Protein AF-A0A9D7J6C1-F1 (afdb_monomer_lite)

Radius of gyration: 27.01 Å; chains: 1; bounding box: 87×60×53 Å

Structure (mmCIF, N/CA/C/O backbone):
data_AF-A0A9D7J6C1-F1
#
_entry.id   AF-A0A9D7J6C1-F1
#
loop_
_atom_site.group_PDB
_atom_site.id
_atom_site.type_symbol
_atom_site.label_atom_id
_atom_site.label_alt_id
_atom_site.label_comp_id
_atom_site.label_asym_id
_atom_site.label_entity_id
_atom_site.label_seq_id
_atom_site.pdbx_PDB_ins_code
_atom_site.Cartn_x
_atom_site.Cartn_y
_atom_site.Cartn_z
_atom_site.occupancy
_atom_site.B_iso_or_equiv
_atom_site.auth_seq_id
_atom_site.auth_comp_id
_atom_site.auth_asym_id
_atom_site.auth_atom_id
_atom_site.pdbx_PDB_model_num
ATOM 1 N N . MET A 1 1 ? -24.906 -43.757 -8.547 1.00 43.72 1 MET A N 1
ATOM 2 C CA . MET A 1 1 ? -24.728 -43.558 -10.006 1.00 43.72 1 MET A CA 1
ATOM 3 C C . MET A 1 1 ? -23.697 -42.445 -10.194 1.00 43.72 1 MET A C 1
ATOM 5 O O . MET A 1 1 ? -24.017 -41.301 -9.939 1.00 43.72 1 MET A O 1
ATOM 9 N N . ARG A 1 2 ? -22.397 -42.773 -10.203 1.00 40.66 2 ARG A N 1
ATOM 10 C CA . ARG A 1 2 ? -21.478 -42.699 -11.364 1.00 40.66 2 ARG A CA 1
ATOM 11 C C . ARG A 1 2 ? -21.669 -41.470 -12.266 1.00 40.66 2 ARG A C 1
ATOM 13 O O . ARG A 1 2 ? -22.595 -41.468 -13.068 1.00 40.66 2 ARG A O 1
ATOM 20 N N . ARG A 1 3 ? -20.688 -40.561 -12.234 1.00 51.34 3 ARG A N 1
ATOM 21 C CA . ARG A 1 3 ? -19.881 -40.148 -13.400 1.00 51.34 3 ARG A CA 1
ATOM 22 C C . ARG A 1 3 ? -18.555 -39.556 -12.902 1.00 51.34 3 ARG A C 1
ATOM 24 O O . ARG A 1 3 ? -18.497 -38.429 -12.439 1.00 51.34 3 ARG A O 1
ATOM 31 N N . VAL A 1 4 ? -17.524 -40.397 -12.941 1.00 43.00 4 VAL A N 1
ATOM 32 C CA . VAL A 1 4 ? -16.109 -40.030 -12.835 1.00 43.00 4 VAL A CA 1
ATOM 33 C C . VAL A 1 4 ? -15.644 -39.808 -14.269 1.00 43.00 4 VAL A C 1
ATOM 35 O O . VAL A 1 4 ? -15.783 -40.721 -15.085 1.00 43.00 4 VAL A O 1
ATOM 38 N N . THR A 1 5 ? -15.139 -38.619 -14.582 1.00 58.06 5 THR A N 1
ATOM 39 C CA . THR A 1 5 ? -14.544 -38.315 -15.887 1.00 58.06 5 THR A CA 1
ATOM 40 C C . THR A 1 5 ? -13.045 -38.150 -15.679 1.00 58.06 5 THR A C 1
ATOM 42 O O . THR A 1 5 ? -12.590 -37.132 -15.172 1.00 58.06 5 THR A O 1
ATOM 45 N N . ILE A 1 6 ? -12.295 -39.195 -16.024 1.00 50.81 6 ILE A N 1
ATOM 46 C CA . ILE A 1 6 ? -10.839 -39.173 -16.166 1.00 50.81 6 ILE A CA 1
ATOM 47 C C . ILE A 1 6 ? -10.568 -38.786 -17.619 1.00 50.81 6 ILE A C 1
ATOM 49 O O . ILE A 1 6 ? -11.014 -39.491 -18.524 1.00 50.81 6 ILE A O 1
ATOM 53 N N . LEU A 1 7 ? -9.850 -37.687 -17.844 1.00 53.88 7 LEU A N 1
ATOM 54 C CA . LEU A 1 7 ? -9.223 -37.397 -19.131 1.00 53.88 7 LEU A CA 1
ATOM 55 C C . LEU A 1 7 ? -7.714 -37.417 -18.932 1.00 53.88 7 LEU A C 1
ATOM 57 O O . LEU A 1 7 ? -7.154 -36.657 -18.147 1.00 53.88 7 LEU A O 1
ATOM 61 N N . ALA A 1 8 ? -7.105 -38.372 -19.619 1.00 45.75 8 ALA A N 1
ATOM 62 C CA . ALA A 1 8 ? -5.688 -38.639 -19.655 1.00 45.75 8 ALA A CA 1
ATOM 63 C C . ALA A 1 8 ? -5.052 -37.983 -20.890 1.00 45.75 8 ALA A C 1
ATOM 65 O O . ALA A 1 8 ? -5.680 -37.906 -21.943 1.00 45.75 8 ALA A O 1
ATOM 66 N N . SER A 1 9 ? -3.772 -37.642 -20.730 1.00 42.88 9 SER A N 1
ATOM 67 C CA . SER A 1 9 ? -2.714 -37.696 -21.747 1.00 42.88 9 SER A CA 1
ATOM 68 C C . SER A 1 9 ? -2.742 -36.712 -22.922 1.00 42.88 9 SER A C 1
ATOM 70 O O . SER A 1 9 ? -3.550 -36.830 -23.832 1.00 42.88 9 SER A O 1
ATOM 72 N N . ALA A 1 10 ? -1.681 -35.904 -23.009 1.00 52.50 10 ALA A N 1
ATOM 73 C CA . ALA A 1 10 ? -0.770 -35.927 -24.159 1.00 52.50 10 ALA A CA 1
ATOM 74 C C . ALA A 1 10 ? 0.548 -35.219 -23.803 1.00 52.50 10 ALA A C 1
ATOM 76 O O . ALA A 1 10 ? 0.599 -34.002 -23.658 1.00 52.50 10 ALA A O 1
ATOM 77 N N . ALA A 1 11 ? 1.618 -36.003 -23.673 1.00 49.12 11 ALA A N 1
ATOM 78 C CA . ALA A 1 11 ? 2.985 -35.517 -23.781 1.00 49.12 11 ALA A CA 1
ATOM 79 C C . ALA A 1 11 ? 3.327 -35.381 -25.272 1.00 49.12 11 ALA A C 1
ATOM 81 O O . ALA A 1 11 ? 3.100 -36.322 -26.036 1.00 49.12 11 ALA A O 1
ATOM 82 N N . VAL A 1 12 ? 3.885 -34.239 -25.675 1.00 53.19 12 VAL A N 1
ATOM 83 C CA . VAL A 1 12 ? 4.521 -34.061 -26.985 1.00 53.19 12 VAL A CA 1
ATOM 84 C C . VAL A 1 12 ? 5.969 -33.636 -26.770 1.00 53.19 12 VAL A C 1
ATOM 86 O O . VAL A 1 12 ? 6.286 -32.759 -25.972 1.00 53.19 12 VAL A O 1
ATOM 89 N N . LEU A 1 13 ? 6.818 -34.375 -27.469 1.00 45.12 13 LEU A N 1
ATOM 90 C CA . LEU A 1 13 ? 8.270 -34.370 -27.513 1.00 45.12 13 LEU A CA 1
ATOM 91 C C . LEU A 1 13 ? 8.834 -33.253 -28.408 1.00 45.12 13 LEU A C 1
ATOM 93 O O . LEU A 1 13 ? 8.208 -32.880 -29.392 1.00 45.12 13 LEU A O 1
ATOM 97 N N . LEU A 1 14 ? 10.097 -32.913 -28.118 1.00 47.06 14 LEU A N 1
ATOM 98 C CA . LEU A 1 14 ? 11.170 -32.461 -29.021 1.00 47.06 14 LEU A CA 1
ATOM 99 C C . LEU A 1 14 ? 10.978 -31.166 -29.833 1.00 47.06 14 LEU A C 1
ATOM 101 O O . LEU A 1 14 ? 10.137 -31.078 -30.719 1.00 47.06 14 LEU A O 1
ATOM 105 N N . GLY A 1 15 ? 11.924 -30.230 -29.671 1.00 41.84 15 GLY A N 1
ATOM 106 C CA . GLY A 1 15 ? 12.034 -29.095 -30.588 1.00 41.84 15 GLY A CA 1
ATOM 107 C C . GLY A 1 15 ? 13.228 -28.159 -30.392 1.00 41.84 15 GLY A C 1
ATOM 108 O O . GLY A 1 15 ? 13.040 -27.028 -29.987 1.00 41.84 15 GLY A O 1
ATOM 109 N N . VAL A 1 16 ? 14.416 -28.639 -30.770 1.00 53.41 16 VAL A N 1
ATOM 110 C CA . VAL A 1 16 ? 15.533 -27.906 -31.414 1.00 53.41 16 VAL A CA 1
ATOM 111 C C . VAL A 1 16 ? 16.209 -26.724 -30.687 1.00 53.41 16 VAL A C 1
ATOM 113 O O . VAL A 1 16 ? 15.701 -25.612 -30.590 1.00 53.41 16 VAL A O 1
ATOM 116 N N . ALA A 1 17 ? 17.466 -26.965 -30.306 1.00 49.97 17 ALA A N 1
ATOM 117 C CA . ALA A 1 17 ? 18.463 -25.955 -29.979 1.00 49.97 17 ALA A CA 1
ATOM 118 C C . ALA A 1 17 ? 18.810 -25.088 -31.201 1.00 49.97 17 ALA A C 1
ATOM 120 O O . ALA A 1 17 ? 19.091 -25.623 -32.272 1.00 49.97 17 ALA A O 1
ATOM 121 N N . THR A 1 18 ? 18.889 -23.768 -31.014 1.00 55.75 18 THR A N 1
ATOM 122 C CA . THR A 1 18 ? 19.641 -22.885 -31.917 1.00 55.75 18 THR A CA 1
ATOM 123 C C . THR A 1 18 ? 20.511 -21.960 -31.076 1.00 55.75 18 THR A C 1
ATOM 125 O O . THR A 1 18 ? 20.042 -20.974 -30.517 1.00 55.75 18 THR A O 1
ATOM 128 N N . ALA A 1 19 ? 21.787 -22.322 -30.952 1.00 48.19 19 ALA A N 1
ATOM 129 C CA . ALA A 1 19 ? 22.832 -21.417 -30.505 1.00 48.19 19 ALA A CA 1
ATOM 130 C C . ALA A 1 19 ? 23.208 -20.517 -31.689 1.00 48.19 19 ALA A C 1
ATOM 132 O O . ALA A 1 19 ? 23.740 -21.008 -32.683 1.00 48.19 19 ALA A O 1
ATOM 133 N N . CYS A 1 20 ? 22.945 -19.215 -31.590 1.00 51.72 20 CYS A N 1
ATOM 134 C CA . CYS A 1 20 ? 23.563 -18.221 -32.463 1.00 51.72 20 CYS A CA 1
ATOM 135 C C . CYS A 1 20 ? 24.672 -17.526 -31.676 1.00 51.72 20 CYS A C 1
ATOM 137 O O . CYS A 1 20 ? 24.456 -16.548 -30.969 1.00 51.72 20 CYS A O 1
ATOM 139 N N . THR A 1 21 ? 25.863 -18.109 -31.773 1.00 47.88 21 THR A N 1
ATOM 140 C CA . THR A 1 21 ? 27.138 -17.476 -31.443 1.00 47.88 21 THR A CA 1
ATOM 141 C C . THR A 1 21 ? 27.399 -16.366 -32.458 1.00 47.88 21 THR A C 1
ATOM 143 O O . THR A 1 21 ? 27.609 -16.652 -33.635 1.00 47.88 21 THR A O 1
ATOM 146 N N . GLU A 1 22 ? 27.403 -15.112 -32.012 1.00 59.97 22 GLU A N 1
ATOM 147 C CA . GLU A 1 22 ? 27.878 -13.984 -32.815 1.00 59.97 22 GLU A CA 1
ATOM 148 C C . GLU A 1 22 ? 29.393 -13.792 -32.578 1.00 59.97 22 GLU A C 1
ATOM 150 O O . GLU A 1 22 ? 29.824 -13.713 -31.422 1.00 59.97 22 GLU A O 1
ATOM 155 N N . PRO A 1 23 ? 30.237 -13.796 -33.629 1.00 59.12 23 PRO A N 1
ATOM 156 C CA . PRO A 1 23 ? 31.686 -13.714 -33.486 1.00 59.12 23 PRO A CA 1
ATOM 157 C C . PRO A 1 23 ? 32.166 -12.266 -33.316 1.00 59.12 23 PRO A C 1
ATOM 159 O O . PRO A 1 23 ? 31.980 -11.409 -34.177 1.00 59.12 23 PRO A O 1
ATOM 162 N N . MET A 1 24 ? 32.858 -12.033 -32.204 1.00 66.62 24 MET A N 1
ATOM 163 C CA . MET A 1 24 ? 33.577 -10.803 -31.876 1.00 66.62 24 MET A CA 1
ATOM 164 C C . MET A 1 24 ? 34.807 -10.616 -32.793 1.00 66.62 24 MET A C 1
ATOM 166 O O . MET A 1 24 ? 35.529 -11.588 -33.039 1.00 66.62 24 MET A O 1
ATOM 170 N N . PRO A 1 25 ? 35.100 -9.398 -33.289 1.00 74.75 25 PRO A N 1
ATOM 171 C CA . PRO A 1 25 ? 36.333 -9.133 -34.028 1.00 74.75 25 PRO A CA 1
ATOM 172 C C . PRO A 1 25 ? 37.555 -9.044 -33.085 1.00 74.75 25 PRO A C 1
ATOM 174 O O . PRO A 1 25 ? 37.445 -8.474 -31.997 1.00 74.75 25 PRO A O 1
ATOM 177 N N . PRO A 1 26 ? 38.735 -9.567 -33.480 1.00 64.94 26 PRO A N 1
ATOM 178 C CA . PRO A 1 26 ? 39.957 -9.462 -32.686 1.00 64.94 26 PRO A CA 1
ATOM 179 C C . PRO A 1 26 ? 40.630 -8.089 -32.844 1.00 64.94 26 PRO A C 1
ATOM 181 O O . PRO A 1 26 ? 40.843 -7.618 -33.962 1.00 64.94 26 PRO A O 1
ATOM 184 N N . SER A 1 27 ? 41.046 -7.492 -31.725 1.00 64.19 27 SER A N 1
ATOM 185 C CA . SER A 1 27 ? 41.958 -6.339 -31.702 1.00 64.19 27 SER A CA 1
ATOM 186 C C . SER A 1 27 ? 43.422 -6.792 -31.534 1.00 64.19 27 SER A C 1
ATOM 188 O O . SER A 1 27 ? 43.676 -7.780 -30.841 1.00 64.19 27 SER A O 1
ATOM 190 N N . PRO A 1 28 ? 44.389 -6.103 -32.174 1.00 69.06 28 PRO A N 1
ATOM 191 C CA . PRO A 1 28 ? 45.785 -6.541 -32.301 1.00 69.06 28 PRO A CA 1
ATOM 192 C C . PRO A 1 28 ? 46.622 -6.400 -31.011 1.00 69.06 28 PRO A C 1
ATOM 194 O O . PRO A 1 28 ? 46.279 -5.609 -30.131 1.00 69.06 28 PRO A O 1
ATOM 197 N N . PRO A 1 29 ? 47.757 -7.126 -30.908 1.00 54.00 29 PRO A N 1
ATOM 198 C CA . PRO A 1 29 ? 48.634 -7.088 -29.743 1.00 54.00 29 PRO A CA 1
ATOM 199 C C . PRO A 1 29 ? 49.488 -5.815 -29.724 1.00 54.00 29 PRO A C 1
ATOM 201 O O . PRO A 1 29 ? 50.096 -5.451 -30.730 1.00 54.00 29 PRO A O 1
ATOM 204 N N . SER A 1 30 ? 49.613 -5.191 -28.553 1.00 53.72 30 SER A N 1
ATOM 205 C CA . SER A 1 30 ? 50.649 -4.192 -28.290 1.00 53.72 30 SER A CA 1
ATOM 206 C C . SER A 1 30 ? 51.592 -4.739 -27.223 1.00 53.72 30 SER A C 1
ATOM 208 O O . SER A 1 30 ? 51.192 -4.993 -26.089 1.00 53.72 30 SER A O 1
ATOM 210 N N . SER A 1 31 ? 52.832 -5.004 -27.629 1.00 57.56 31 SER A N 1
ATOM 211 C CA . SER A 1 31 ? 53.927 -5.458 -26.774 1.00 57.56 31 SER A CA 1
ATOM 212 C C . SER A 1 31 ? 54.935 -4.335 -26.561 1.00 57.56 31 SER A C 1
ATOM 214 O O . SER A 1 31 ? 55.404 -3.741 -27.530 1.00 57.56 31 SER A O 1
ATOM 216 N N . GLY A 1 32 ? 55.340 -4.148 -25.303 1.00 46.41 32 GLY A N 1
ATOM 217 C CA . GLY A 1 32 ? 56.612 -3.535 -24.902 1.00 46.41 32 GLY A CA 1
ATOM 218 C C . GLY A 1 32 ? 56.497 -2.594 -23.695 1.00 46.41 32 GLY A C 1
ATOM 219 O O . GLY A 1 32 ? 55.438 -2.012 -23.485 1.00 46.41 32 GLY A O 1
ATOM 220 N N . PRO A 1 33 ? 57.605 -2.303 -22.988 1.00 58.22 33 PRO A N 1
ATOM 221 C CA . PRO A 1 33 ? 58.595 -3.188 -22.351 1.00 58.22 33 PRO A CA 1
ATOM 222 C C . PRO A 1 33 ? 58.608 -3.001 -20.798 1.00 58.22 33 PRO A C 1
ATOM 224 O O . PRO A 1 33 ? 57.872 -2.159 -20.285 1.00 58.22 33 PRO A O 1
ATOM 227 N N . PRO A 1 34 ? 59.412 -3.761 -20.014 1.00 65.25 34 PRO A N 1
ATOM 228 C CA . PRO A 1 34 ? 59.394 -3.711 -18.544 1.00 65.25 34 PRO A CA 1
ATOM 229 C C . PRO A 1 34 ? 60.419 -2.721 -17.949 1.00 65.25 34 PRO A C 1
ATOM 231 O O . PRO A 1 34 ? 61.521 -2.593 -18.480 1.00 65.25 34 PRO A O 1
ATOM 234 N N . ALA A 1 35 ? 60.102 -2.087 -16.807 1.00 47.62 35 ALA A N 1
ATOM 235 C CA . ALA A 1 35 ? 61.079 -1.406 -15.937 1.00 47.62 35 ALA A CA 1
ATOM 236 C C . ALA A 1 35 ? 60.580 -1.212 -14.476 1.00 47.62 35 ALA A C 1
ATOM 238 O O . ALA A 1 35 ? 59.760 -0.353 -14.186 1.00 47.62 35 ALA A O 1
ATOM 239 N N . THR A 1 36 ? 61.073 -2.073 -13.581 1.00 46.97 36 THR A N 1
ATOM 240 C CA . THR A 1 36 ? 61.837 -1.802 -12.337 1.00 46.97 36 THR A CA 1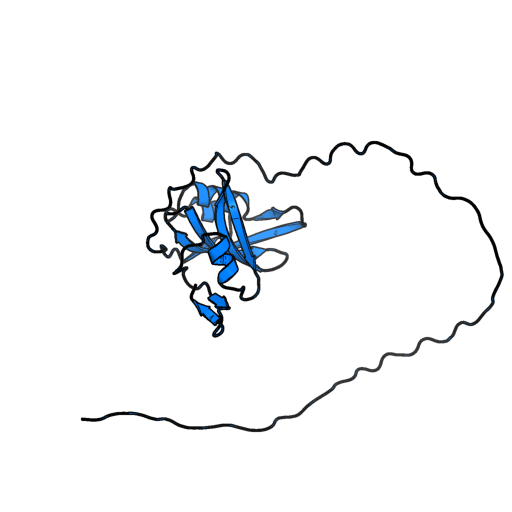
ATOM 241 C C . THR A 1 36 ? 61.484 -0.627 -11.376 1.00 46.97 36 THR A C 1
ATOM 243 O O . THR A 1 36 ? 61.820 0.517 -11.642 1.00 46.97 36 THR A O 1
ATOM 246 N N . LEU A 1 37 ? 61.000 -1.018 -10.177 1.00 45.81 37 LEU A N 1
ATOM 247 C CA . LEU A 1 37 ? 61.290 -0.595 -8.772 1.00 45.81 37 LEU A CA 1
ATOM 248 C C . LEU A 1 37 ? 60.995 0.821 -8.183 1.00 45.81 37 LEU A C 1
ATOM 250 O O . LEU A 1 37 ? 61.678 1.792 -8.483 1.00 45.81 37 LEU A O 1
ATOM 254 N N . SER A 1 38 ? 60.210 0.771 -7.082 1.00 53.12 38 SER A N 1
ATOM 255 C CA . SER A 1 38 ? 60.408 1.387 -5.734 1.00 53.12 38 SER A CA 1
ATOM 256 C C . SER A 1 38 ? 59.937 2.833 -5.399 1.00 53.12 38 SER A C 1
ATOM 258 O O . SER A 1 38 ? 59.761 3.639 -6.303 1.00 53.12 38 SER A O 1
ATOM 260 N N . PRO A 1 39 ? 59.662 3.150 -4.098 1.00 62.28 39 PRO A N 1
ATOM 261 C CA . PRO A 1 39 ? 58.407 3.786 -3.638 1.00 62.28 39 PRO A CA 1
ATOM 262 C C . PRO A 1 39 ? 58.542 5.200 -3.017 1.00 62.28 39 PRO A C 1
ATOM 264 O O . PRO A 1 39 ? 59.649 5.589 -2.655 1.00 62.28 39 PRO A O 1
ATOM 267 N N . ALA A 1 40 ? 57.405 5.907 -2.821 1.00 53.97 40 ALA A N 1
ATOM 268 C CA . ALA A 1 40 ? 57.063 6.875 -1.736 1.00 53.97 40 ALA A CA 1
ATOM 269 C C . ALA A 1 40 ? 55.913 7.836 -2.159 1.00 53.97 40 ALA A C 1
ATOM 271 O O . ALA A 1 40 ? 55.746 8.052 -3.358 1.00 53.97 40 ALA A O 1
ATOM 272 N N . PRO A 1 41 ? 55.243 8.570 -1.244 1.00 49.06 41 PRO A N 1
ATOM 273 C CA . PRO A 1 41 ? 54.680 8.208 0.057 1.00 49.06 41 PRO A CA 1
ATOM 274 C C . PRO A 1 41 ? 53.128 8.276 0.064 1.00 49.06 41 PRO A C 1
ATOM 276 O O . PRO A 1 41 ? 52.497 8.858 -0.816 1.00 49.06 41 PRO A O 1
ATOM 279 N N . GLU A 1 42 ? 52.535 7.680 1.098 1.00 57.53 42 GLU A N 1
ATOM 280 C CA . GLU A 1 42 ? 51.119 7.758 1.492 1.00 57.53 42 GLU A CA 1
ATOM 281 C C . GLU A 1 42 ? 50.587 9.206 1.561 1.00 57.53 42 GLU A C 1
ATOM 283 O O . GLU A 1 42 ? 51.224 10.053 2.196 1.00 57.53 42 GLU A O 1
ATOM 288 N N . PRO A 1 43 ? 49.395 9.511 1.012 1.00 54.47 43 PRO A N 1
ATOM 289 C CA . PRO A 1 43 ? 48.648 10.681 1.447 1.00 54.47 43 PRO A CA 1
ATOM 290 C C . PRO A 1 43 ? 48.060 10.406 2.839 1.00 54.47 43 PRO A C 1
ATOM 292 O O . PRO A 1 43 ? 47.232 9.515 3.015 1.00 54.47 43 PRO A O 1
ATOM 295 N N . SER A 1 44 ? 48.496 11.180 3.833 1.00 52.12 44 SER A N 1
ATOM 296 C CA . SER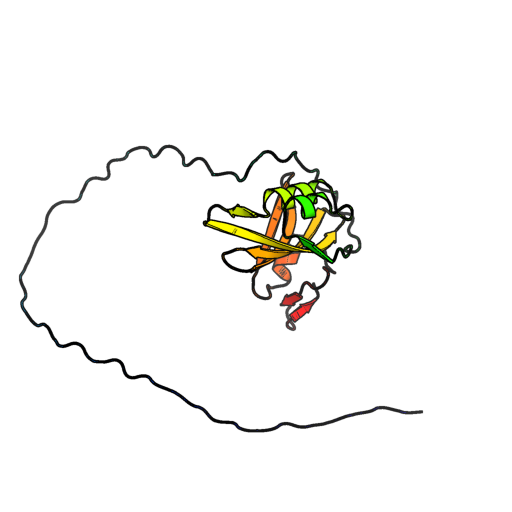 A 1 44 ? 47.924 11.193 5.182 1.00 52.12 44 SER A CA 1
ATOM 297 C C . SER A 1 44 ? 46.393 11.325 5.145 1.00 52.12 44 SER A C 1
ATOM 299 O O . SER A 1 44 ? 45.888 12.194 4.427 1.00 52.12 44 SER A O 1
ATOM 301 N N . PRO A 1 45 ? 45.630 10.567 5.954 1.00 50.78 45 PRO A N 1
ATOM 302 C CA . PRO A 1 45 ? 44.210 10.827 6.115 1.00 50.78 45 PRO A CA 1
ATOM 303 C C . PRO A 1 45 ? 44.030 12.120 6.916 1.00 50.78 45 PRO A C 1
ATOM 305 O O . PRO A 1 45 ? 44.178 12.157 8.141 1.00 50.78 45 PRO A O 1
ATOM 308 N N . THR A 1 46 ? 43.701 13.207 6.220 1.00 53.59 46 THR A N 1
ATOM 309 C CA . THR A 1 46 ? 43.087 14.381 6.838 1.00 53.59 46 THR A CA 1
ATOM 310 C C . THR A 1 46 ? 41.760 13.933 7.446 1.00 53.59 46 THR A C 1
ATOM 312 O O . THR A 1 46 ? 40.762 13.778 6.749 1.00 53.59 46 THR A O 1
ATOM 315 N N . ASN A 1 47 ? 41.758 13.720 8.763 1.00 51.88 47 ASN A N 1
ATOM 316 C CA . ASN A 1 47 ? 40.551 13.672 9.581 1.00 51.88 47 ASN A CA 1
ATOM 317 C C . ASN A 1 47 ? 39.898 15.062 9.537 1.00 51.88 47 ASN A C 1
ATOM 319 O O . ASN A 1 47 ? 40.146 15.902 10.400 1.00 51.88 47 ASN A O 1
ATOM 323 N N . SER A 1 48 ? 39.105 15.327 8.500 1.00 51.19 48 SER A N 1
ATOM 324 C CA . SER A 1 48 ? 38.038 16.318 8.604 1.00 51.19 48 SER A CA 1
ATOM 325 C C . SER A 1 48 ? 36.839 15.615 9.228 1.00 51.19 48 SER A C 1
ATOM 327 O O . SER A 1 48 ? 36.440 14.571 8.711 1.00 51.19 48 SER A O 1
ATOM 329 N N . PRO A 1 49 ? 36.261 16.130 10.324 1.00 54.06 49 PRO A N 1
ATOM 330 C CA . PRO A 1 49 ? 34.962 15.663 10.766 1.00 54.06 49 PRO A CA 1
ATOM 331 C C . PRO A 1 49 ? 33.955 15.998 9.663 1.00 54.06 49 PRO A C 1
ATOM 333 O O . PRO A 1 49 ? 33.619 17.161 9.443 1.00 54.06 49 PRO A O 1
ATOM 336 N N . THR A 1 50 ? 33.522 14.973 8.932 1.00 53.19 50 THR A N 1
ATOM 337 C CA . THR A 1 50 ? 32.327 15.041 8.096 1.00 53.19 50 THR A CA 1
ATOM 338 C C . THR A 1 50 ? 31.184 15.501 9.006 1.00 53.19 50 THR A C 1
ATOM 340 O O . THR A 1 50 ? 30.998 14.891 10.065 1.00 53.19 50 THR A O 1
ATOM 343 N N . PRO A 1 51 ? 30.453 16.585 8.679 1.00 64.25 51 PRO A N 1
ATOM 344 C CA . PRO A 1 51 ? 29.222 16.897 9.398 1.00 64.25 51 PRO A CA 1
ATOM 345 C C . PRO A 1 51 ? 28.314 15.662 9.337 1.00 64.25 51 PRO A C 1
ATOM 347 O O . PRO A 1 51 ? 28.340 14.966 8.319 1.00 64.25 51 PRO A O 1
ATOM 350 N N . PRO A 1 52 ? 27.570 15.331 10.407 1.00 56.12 52 PRO A N 1
ATOM 351 C CA . PRO A 1 52 ? 26.662 14.196 10.365 1.00 56.12 52 PRO A CA 1
ATOM 352 C C . PRO A 1 52 ? 25.770 14.347 9.135 1.00 56.12 52 PRO A C 1
ATOM 354 O O . PRO A 1 52 ? 25.188 15.409 8.913 1.00 56.12 52 PRO A O 1
ATOM 357 N N . LEU A 1 53 ? 25.765 13.301 8.311 1.00 50.28 53 LEU A N 1
ATOM 358 C CA . LEU A 1 53 ? 24.843 13.149 7.202 1.00 50.28 53 LEU A CA 1
ATOM 359 C C . LEU A 1 53 ? 23.453 13.260 7.832 1.00 50.28 53 LEU A C 1
ATOM 361 O O . LEU A 1 53 ? 23.070 12.391 8.615 1.00 50.28 53 LEU A O 1
ATOM 365 N N . GLU A 1 54 ? 22.767 14.379 7.607 1.00 47.25 54 GLU A N 1
ATOM 366 C CA . GLU A 1 54 ? 21.363 14.493 7.969 1.00 47.25 54 GLU A CA 1
ATOM 367 C C . GLU A 1 54 ? 20.644 13.381 7.209 1.00 47.25 54 GLU A C 1
ATOM 369 O O . GLU A 1 54 ? 20.606 13.368 5.978 1.00 47.25 54 GLU A O 1
ATOM 374 N N . GLU A 1 55 ? 20.182 12.396 7.974 1.00 42.69 55 GLU A N 1
ATOM 375 C CA . GLU A 1 55 ? 19.304 11.322 7.545 1.00 42.69 55 GLU A CA 1
ATOM 376 C C . GLU A 1 55 ? 18.143 11.975 6.791 1.00 42.69 55 GLU A C 1
ATOM 378 O O . GLU A 1 55 ? 17.330 12.692 7.382 1.00 42.69 55 GLU A O 1
ATOM 383 N N . SER A 1 56 ? 18.136 11.828 5.464 1.00 45.91 56 SER A N 1
ATOM 384 C CA . SER A 1 56 ? 17.110 12.398 4.595 1.00 45.91 56 SER A CA 1
ATOM 385 C C . SER A 1 56 ? 15.810 11.657 4.864 1.00 45.91 56 SER A C 1
ATOM 387 O O . SER A 1 56 ? 15.445 10.662 4.258 1.00 45.91 56 SER A O 1
ATOM 389 N N . THR A 1 57 ? 15.098 12.134 5.874 1.00 45.22 57 THR A N 1
ATOM 390 C CA . THR A 1 57 ? 13.767 11.645 6.175 1.00 45.22 57 THR A CA 1
ATOM 391 C C . THR A 1 57 ? 12.874 12.109 5.026 1.00 45.22 57 THR A C 1
ATOM 393 O O . THR A 1 57 ? 12.735 13.317 4.804 1.00 45.22 57 THR A O 1
ATOM 396 N N . MET A 1 58 ? 12.246 11.169 4.306 1.00 52.06 58 MET A N 1
ATOM 397 C CA . MET A 1 58 ? 11.027 11.438 3.526 1.00 52.06 58 MET A CA 1
ATOM 398 C C . MET A 1 58 ? 10.133 12.423 4.294 1.00 52.06 58 MET A C 1
ATOM 400 O O . MET A 1 58 ? 10.137 12.357 5.524 1.00 52.06 58 MET A O 1
ATOM 404 N N . PRO A 1 59 ? 9.354 13.306 3.637 1.00 48.31 59 PRO A N 1
ATOM 405 C CA . PRO A 1 59 ? 8.643 14.405 4.290 1.00 48.31 59 PRO A CA 1
ATOM 406 C C . PRO A 1 59 ? 7.949 13.959 5.584 1.00 48.31 59 PRO A C 1
ATOM 408 O O . PRO A 1 59 ? 6.861 13.382 5.583 1.00 48.31 59 PRO A O 1
ATOM 411 N N . SER A 1 60 ? 8.618 14.247 6.703 1.00 54.69 60 SER A N 1
ATOM 412 C CA . SER A 1 60 ? 8.272 13.825 8.062 1.00 54.69 60 SER A CA 1
ATOM 413 C C . SER A 1 60 ? 7.173 14.729 8.623 1.00 54.69 60 SER A C 1
ATOM 415 O O . SER A 1 60 ? 7.296 15.333 9.683 1.00 54.69 60 SER A O 1
ATOM 417 N N . SER A 1 61 ? 6.119 14.937 7.832 1.00 67.69 61 SER A N 1
ATOM 418 C CA . SER A 1 61 ? 5.059 15.904 8.127 1.00 67.69 61 SER A CA 1
ATOM 419 C C . SER A 1 61 ? 3.660 15.293 8.105 1.00 67.69 61 SER A C 1
ATOM 421 O O . SER A 1 61 ? 2.684 16.022 8.302 1.00 67.69 61 SER A O 1
ATOM 423 N N . LEU A 1 62 ? 3.526 13.983 7.873 1.00 80.38 62 LEU A N 1
ATOM 424 C CA . LEU A 1 62 ? 2.243 13.322 8.094 1.00 80.38 62 LEU A CA 1
ATOM 425 C C . LEU A 1 62 ? 1.985 13.211 9.604 1.00 80.38 62 LEU A C 1
ATOM 427 O O . LEU A 1 62 ? 2.914 12.928 10.364 1.00 80.38 62 LEU A O 1
ATOM 431 N N . PRO A 1 63 ? 0.743 13.448 10.060 1.00 83.00 63 PRO A N 1
ATOM 432 C CA . PRO A 1 63 ? 0.406 13.2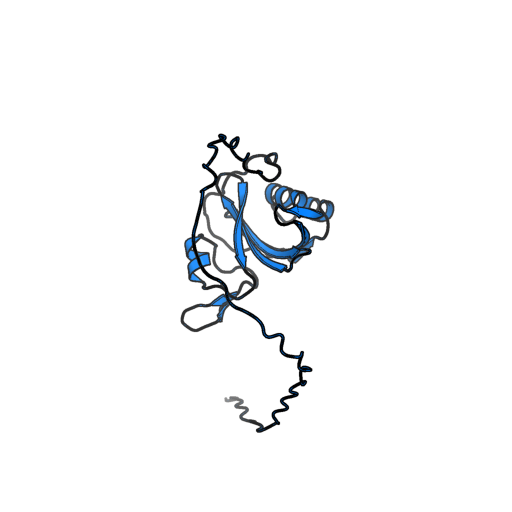91 11.465 1.00 83.00 63 PRO A CA 1
ATOM 433 C C . PRO A 1 63 ? 0.606 11.831 11.902 1.00 83.00 63 PRO A C 1
ATOM 435 O O . PRO A 1 63 ? 0.415 10.920 11.089 1.00 83.00 63 PRO A O 1
ATOM 438 N N . PRO A 1 64 ? 0.943 11.590 13.181 1.00 88.31 64 PRO A N 1
ATOM 439 C CA . PRO A 1 64 ? 1.078 10.236 13.693 1.00 88.31 64 PRO A CA 1
ATOM 440 C C . PRO A 1 64 ? -0.248 9.475 13.577 1.00 88.31 64 PRO A C 1
ATOM 442 O O . PRO A 1 64 ? -1.333 10.023 13.785 1.00 88.31 64 PRO A O 1
ATOM 445 N N . VAL A 1 65 ? -0.144 8.188 13.271 1.00 92.19 65 VAL A N 1
ATOM 446 C CA . VAL A 1 65 ? -1.242 7.243 13.092 1.00 92.19 65 VAL A CA 1
ATOM 447 C C . VAL A 1 65 ? -1.238 6.272 14.264 1.00 92.19 65 VAL A C 1
ATOM 449 O O . VAL A 1 65 ? -0.233 5.627 14.543 1.00 92.19 65 VAL A O 1
ATOM 452 N N . SER A 1 66 ? -2.361 6.138 14.965 1.00 89.31 66 SER A N 1
ATOM 453 C CA . SER A 1 66 ? -2.473 5.133 16.022 1.00 89.31 66 SER A CA 1
ATOM 454 C C . SER A 1 66 ? -2.455 3.728 15.426 1.00 89.31 66 SER A C 1
ATOM 456 O O . SER A 1 66 ? -3.250 3.428 14.536 1.00 89.31 66 SER A O 1
ATOM 458 N N . GLN A 1 67 ? -1.584 2.865 15.946 1.00 88.50 67 GLN A N 1
ATOM 459 C CA . GLN A 1 67 ? -1.599 1.449 15.601 1.00 88.50 67 GLN A CA 1
ATOM 460 C C . GLN A 1 67 ? -2.878 0.806 16.163 1.00 88.50 67 GLN A C 1
ATOM 462 O O . GLN A 1 67 ? -3.136 0.923 17.369 1.00 88.50 67 GLN A O 1
ATOM 467 N N . PRO A 1 68 ? -3.701 0.152 15.325 1.00 88.19 68 PRO A N 1
ATOM 468 C CA . PRO A 1 68 ? -4.848 -0.600 15.807 1.00 88.19 68 PRO A CA 1
ATOM 469 C C . PRO A 1 68 ? -4.397 -1.708 16.759 1.00 88.19 68 PRO A C 1
ATOM 471 O O . PRO A 1 68 ? -3.359 -2.337 16.562 1.00 88.19 68 PRO A O 1
ATOM 474 N N . THR A 1 69 ? -5.176 -1.966 17.808 1.00 88.94 69 THR A N 1
ATOM 475 C CA . THR A 1 69 ? -4.974 -3.183 18.602 1.00 88.94 69 THR A CA 1
ATOM 476 C C . THR A 1 69 ? -5.307 -4.382 17.717 1.00 88.94 69 THR A C 1
ATOM 478 O O . THR A 1 69 ? -6.424 -4.393 17.209 1.00 88.94 69 THR A O 1
ATOM 481 N N . PRO A 1 70 ? -4.422 -5.382 17.552 1.00 88.38 70 PRO A N 1
ATOM 482 C CA . PRO A 1 70 ? -4.714 -6.530 16.702 1.00 88.38 70 PRO A CA 1
ATOM 483 C C . PRO A 1 70 ? -6.001 -7.232 17.145 1.00 88.38 70 PRO A C 1
ATOM 485 O O . PRO A 1 70 ? -6.101 -7.722 18.273 1.00 88.38 70 PRO A O 1
ATOM 488 N N . GLN A 1 71 ? -7.004 -7.238 16.273 1.00 87.81 71 GLN A N 1
ATOM 489 C CA . GLN A 1 71 ? -8.284 -7.918 16.473 1.00 87.81 71 GLN A CA 1
ATOM 490 C C . GLN A 1 71 ? -8.447 -9.093 15.504 1.00 87.81 71 GLN A C 1
ATOM 492 O O . GLN A 1 71 ? -9.319 -9.943 15.714 1.00 87.81 71 GLN A O 1
ATOM 497 N N . GLY A 1 72 ? -7.611 -9.155 14.464 1.00 88.25 72 GLY A N 1
ATOM 498 C CA . GLY A 1 72 ? -7.801 -10.034 13.323 1.00 88.25 72 GLY A CA 1
ATOM 499 C C . GLY A 1 72 ? -8.996 -9.599 12.476 1.00 88.25 72 GLY A C 1
ATOM 500 O O . GLY A 1 72 ? -9.506 -8.483 12.574 1.00 88.25 72 GLY A O 1
ATOM 501 N N . GLY A 1 73 ? -9.474 -10.518 11.643 1.00 90.56 73 GLY A N 1
ATOM 502 C CA . GLY A 1 73 ? -10.625 -10.294 10.776 1.00 90.56 73 GLY A CA 1
ATOM 503 C C . GLY A 1 73 ? -10.309 -10.583 9.313 1.00 90.56 73 GLY A C 1
ATOM 504 O O . GLY A 1 73 ? -9.218 -11.044 8.986 1.00 90.56 73 GLY A O 1
ATOM 505 N N . PRO A 1 74 ? -11.292 -10.402 8.421 1.00 95.94 74 PRO A N 1
ATOM 506 C CA . PRO A 1 74 ? -11.061 -10.569 7.001 1.00 95.94 74 PRO A CA 1
ATOM 507 C C . PRO A 1 74 ? -10.378 -9.332 6.419 1.00 95.94 74 PRO A C 1
ATOM 509 O O . PRO A 1 74 ? -10.682 -8.195 6.785 1.00 95.94 74 PRO A O 1
ATOM 512 N N . TRP A 1 75 ? -9.535 -9.561 5.420 1.00 97.75 75 TRP A N 1
ATOM 513 C CA . TRP A 1 75 ? -9.123 -8.508 4.506 1.00 97.75 75 TRP A CA 1
ATOM 514 C C . TRP A 1 75 ? -10.329 -7.959 3.744 1.00 97.75 75 TRP A C 1
ATOM 516 O O . TRP A 1 75 ? -11.149 -8.708 3.205 1.00 97.75 75 TRP A O 1
ATOM 526 N N . GLN A 1 76 ? -10.416 -6.636 3.657 1.00 97.38 76 GLN A N 1
ATOM 527 C CA . GLN A 1 76 ? -11.347 -5.963 2.769 1.00 97.38 76 GLN A CA 1
ATOM 528 C C . GLN A 1 76 ? -10.682 -5.777 1.407 1.00 97.38 76 GLN A C 1
ATOM 530 O O . GLN A 1 76 ? -9.626 -5.154 1.297 1.00 97.38 76 GLN A O 1
ATOM 535 N N . LYS A 1 77 ? -11.327 -6.292 0.359 1.00 97.00 77 LYS A N 1
ATOM 536 C CA . LYS A 1 77 ? -10.905 -6.066 -1.024 1.00 97.00 77 LYS A CA 1
ATOM 537 C C . LYS A 1 77 ? -11.203 -4.623 -1.435 1.00 97.00 77 LYS A C 1
ATOM 539 O O . LYS A 1 77 ? -12.292 -4.123 -1.150 1.00 97.00 77 LYS A O 1
ATOM 544 N N . VAL A 1 78 ? -10.246 -3.979 -2.095 1.00 96.44 78 VAL A N 1
ATOM 545 C CA . VAL A 1 78 ? -10.357 -2.588 -2.561 1.00 96.44 78 VAL A CA 1
ATOM 546 C C . VAL A 1 78 ? -10.316 -2.516 -4.087 1.00 96.44 78 VAL A C 1
ATOM 548 O O . VAL A 1 78 ? -11.213 -1.911 -4.662 1.00 96.44 78 VAL A O 1
ATOM 551 N N . ASP A 1 79 ? -9.339 -3.174 -4.722 1.00 95.56 79 ASP A N 1
ATOM 552 C CA . ASP A 1 79 ? -9.099 -3.166 -6.177 1.00 95.56 79 ASP A CA 1
ATOM 553 C C . ASP A 1 79 ? -9.131 -1.755 -6.800 1.00 95.56 79 ASP A C 1
ATOM 555 O O . ASP A 1 79 ? -9.962 -1.458 -7.662 1.00 95.56 79 ASP A O 1
ATOM 559 N N . ALA A 1 80 ? -8.237 -0.872 -6.352 1.00 98.00 80 ALA A N 1
ATOM 560 C CA . ALA A 1 80 ? -8.111 0.485 -6.882 1.00 98.00 80 ALA A CA 1
ATOM 561 C C . ALA A 1 80 ? -6.730 0.716 -7.502 1.00 98.00 80 ALA A C 1
ATOM 563 O O . ALA A 1 80 ? -5.726 0.469 -6.843 1.00 98.00 80 ALA A O 1
ATOM 564 N N . THR A 1 81 ? -6.697 1.256 -8.719 1.00 98.50 81 THR A N 1
ATOM 565 C CA . THR A 1 81 ? -5.478 1.742 -9.381 1.00 98.50 81 THR A CA 1
ATOM 566 C C . THR A 1 81 ? -5.364 3.247 -9.166 1.00 98.50 81 THR A C 1
ATOM 568 O O . THR A 1 81 ? -6.320 3.984 -9.419 1.00 98.50 81 THR A O 1
ATOM 571 N N . LEU A 1 82 ? -4.219 3.700 -8.661 1.00 98.56 82 LEU A N 1
ATOM 572 C CA . LEU A 1 82 ? -3.948 5.085 -8.284 1.00 98.56 82 LEU A CA 1
ATOM 573 C C . LEU A 1 82 ? -2.717 5.576 -9.048 1.00 98.56 82 LEU A C 1
ATOM 575 O O . LEU A 1 82 ? -1.610 5.108 -8.807 1.00 98.56 82 LEU A O 1
ATOM 579 N N . THR A 1 83 ? -2.902 6.551 -9.928 1.00 98.44 83 THR A N 1
ATOM 580 C CA . THR A 1 83 ? -1.848 7.143 -10.775 1.00 98.44 83 THR A CA 1
ATOM 581 C C . THR A 1 83 ? -1.533 8.591 -10.399 1.00 98.44 83 THR A C 1
ATOM 583 O O . THR A 1 83 ? -0.620 9.212 -10.941 1.00 98.44 83 THR A O 1
ATOM 586 N N . SER A 1 84 ? -2.283 9.158 -9.449 1.00 98.25 84 SER A N 1
ATOM 587 C CA . SER A 1 84 ? -2.057 10.512 -8.948 1.00 98.25 84 SER A CA 1
ATOM 588 C C . SER A 1 84 ? -2.335 10.655 -7.444 1.00 98.25 84 SER A C 1
ATOM 590 O O . SER A 1 84 ? -3.134 9.903 -6.872 1.00 98.25 84 SER A O 1
ATOM 592 N N . PRO A 1 85 ? -1.748 11.675 -6.787 1.00 98.06 85 PRO A N 1
ATOM 593 C CA . PRO A 1 85 ? -2.072 12.016 -5.403 1.00 98.06 85 PRO A CA 1
ATOM 594 C C . PRO A 1 85 ? -3.561 12.274 -5.152 1.00 98.06 85 PRO A C 1
ATOM 596 O O . PRO A 1 85 ? -4.076 11.949 -4.082 1.00 98.06 85 PRO A O 1
ATOM 599 N N . ASP A 1 86 ? -4.263 12.868 -6.119 1.00 98.25 86 ASP A N 1
ATOM 600 C CA . ASP A 1 86 ? -5.676 13.216 -5.964 1.00 98.25 86 ASP A CA 1
ATOM 601 C C . ASP A 1 86 ? -6.582 11.980 -6.015 1.00 98.25 86 ASP A C 1
ATOM 603 O O . ASP A 1 86 ? -7.533 11.896 -5.235 1.00 98.25 86 ASP A O 1
ATOM 607 N N . GLU A 1 87 ? -6.245 10.976 -6.830 1.00 98.38 87 GLU A N 1
ATOM 608 C CA . GLU A 1 87 ? -6.926 9.674 -6.817 1.00 98.38 87 GLU A CA 1
ATOM 609 C C . GLU A 1 87 ? -6.750 8.967 -5.470 1.00 98.38 87 GLU A C 1
ATOM 611 O O . GLU A 1 87 ? -7.729 8.493 -4.888 1.00 98.38 87 GLU A O 1
ATOM 616 N N . ALA A 1 88 ? -5.534 8.975 -4.912 1.00 97.81 88 ALA A N 1
ATOM 617 C CA . ALA A 1 88 ? -5.286 8.416 -3.584 1.00 97.81 88 ALA A CA 1
ATOM 618 C C . ALA A 1 88 ? -6.110 9.130 -2.499 1.00 97.81 88 ALA A C 1
ATOM 620 O O . ALA A 1 88 ? -6.739 8.481 -1.659 1.00 97.81 88 ALA A O 1
ATOM 621 N N . ARG A 1 89 ? -6.187 10.467 -2.531 1.00 97.88 89 ARG A N 1
ATOM 622 C CA . ARG A 1 89 ? -7.010 11.251 -1.586 1.00 97.88 89 ARG A CA 1
ATOM 623 C C . ARG A 1 89 ? -8.507 10.976 -1.737 1.00 97.88 89 ARG A C 1
ATOM 625 O O . ARG A 1 89 ? -9.230 11.011 -0.737 1.00 97.88 89 ARG A O 1
ATOM 632 N N . ALA A 1 90 ? -8.975 10.688 -2.949 1.00 97.50 90 ALA A N 1
ATOM 633 C CA . ALA A 1 90 ? -10.380 10.421 -3.242 1.00 97.50 90 ALA A CA 1
ATOM 634 C C . ALA A 1 90 ? -10.857 9.019 -2.808 1.00 97.50 90 ALA A C 1
ATOM 636 O O . ALA A 1 90 ? -12.064 8.772 -2.787 1.00 97.50 90 ALA A O 1
ATOM 637 N N . LEU A 1 91 ? -9.954 8.107 -2.424 1.00 96.56 91 LEU A N 1
ATOM 638 C CA . LEU A 1 91 ? -10.284 6.710 -2.123 1.00 96.56 91 LEU A CA 1
ATOM 639 C C . LEU A 1 91 ? -11.003 6.514 -0.769 1.00 96.56 91 LEU A C 1
ATOM 641 O O . LEU A 1 91 ? -10.415 6.119 0.235 1.00 96.56 91 LEU A O 1
ATOM 645 N N . THR A 1 92 ? -12.312 6.748 -0.716 1.00 94.56 92 THR A N 1
ATOM 646 C CA . THR A 1 92 ? -13.087 6.708 0.543 1.00 94.56 92 THR A CA 1
ATOM 647 C C . THR A 1 92 ? -13.232 5.321 1.176 1.00 94.56 92 THR A C 1
ATOM 649 O O . THR A 1 92 ? -13.697 5.220 2.308 1.00 94.56 92 THR A O 1
ATOM 652 N N . ALA A 1 93 ? -12.877 4.252 0.459 1.00 93.31 93 ALA A N 1
ATOM 653 C CA . ALA A 1 93 ? -12.986 2.875 0.941 1.00 93.31 93 ALA A CA 1
ATOM 654 C C . ALA A 1 93 ? -11.880 2.476 1.938 1.00 93.31 93 ALA A C 1
ATOM 656 O O . ALA A 1 93 ? -11.943 1.377 2.486 1.00 93.31 93 ALA A O 1
ATOM 657 N N . VAL A 1 94 ? -10.882 3.340 2.167 1.00 96.38 94 VAL A N 1
ATOM 658 C CA . VAL A 1 94 ? -9.722 3.055 3.023 1.00 96.38 94 VAL A CA 1
ATOM 659 C C . VAL A 1 94 ? -9.478 4.170 4.052 1.00 96.38 94 VAL A C 1
ATOM 661 O O . VAL A 1 94 ? -9.968 5.293 3.877 1.00 96.38 94 VAL A O 1
ATOM 664 N N . PRO A 1 95 ? -8.719 3.900 5.135 1.00 96.12 95 PRO A N 1
ATOM 665 C CA . PRO A 1 95 ? -8.423 4.902 6.154 1.00 96.12 95 PRO A CA 1
ATOM 666 C C . PRO A 1 95 ? -7.781 6.168 5.577 1.00 96.12 95 PRO A C 1
ATOM 668 O O . PRO A 1 95 ? -6.942 6.112 4.679 1.00 96.12 95 PRO A O 1
ATOM 671 N N . GLU A 1 96 ? -8.137 7.328 6.132 1.00 96.75 96 GLU A N 1
ATOM 672 C CA . GLU A 1 96 ? -7.576 8.622 5.720 1.00 96.75 96 GLU A CA 1
ATOM 673 C C . GLU A 1 96 ? -6.050 8.670 5.825 1.00 96.75 96 GLU A C 1
ATOM 675 O O . GLU A 1 96 ? -5.390 9.202 4.936 1.00 96.75 96 GLU A O 1
ATOM 680 N N . SER A 1 97 ? -5.485 8.052 6.863 1.00 96.88 97 SER A N 1
ATOM 681 C CA . SER A 1 97 ? -4.036 7.983 7.048 1.00 96.88 97 SER A CA 1
ATOM 682 C C . SER A 1 97 ? -3.331 7.219 5.925 1.00 96.88 97 SER A C 1
ATOM 684 O O . SER A 1 97 ? -2.259 7.640 5.498 1.00 96.88 97 SER A O 1
ATOM 686 N N . LEU A 1 98 ? -3.939 6.144 5.406 1.00 97.94 98 LEU A N 1
ATOM 687 C CA . LEU A 1 98 ? -3.386 5.390 4.278 1.00 97.94 98 LEU A CA 1
ATOM 688 C C . LEU A 1 98 ? -3.465 6.210 2.988 1.00 97.94 98 LEU A C 1
ATOM 690 O O . LEU A 1 98 ? -2.490 6.293 2.247 1.00 97.94 98 LEU A O 1
ATOM 694 N N . ARG A 1 99 ? -4.601 6.878 2.745 1.00 98.00 99 ARG A N 1
ATOM 695 C CA . ARG A 1 99 ? -4.743 7.791 1.600 1.00 98.00 99 ARG A CA 1
ATOM 696 C C . ARG A 1 99 ? -3.678 8.880 1.607 1.00 98.00 99 ARG A C 1
ATOM 698 O O . ARG A 1 99 ? -3.070 9.146 0.577 1.00 98.00 99 ARG A O 1
ATOM 705 N N . ALA A 1 100 ? -3.453 9.503 2.763 1.00 97.25 100 ALA A N 1
ATOM 706 C CA . ALA A 1 100 ? -2.446 10.544 2.924 1.00 97.25 100 ALA A CA 1
ATOM 707 C C . ALA A 1 100 ? -1.026 10.002 2.697 1.00 97.25 100 ALA A C 1
ATOM 709 O O . ALA A 1 100 ? -0.230 10.650 2.021 1.00 97.25 100 ALA A O 1
ATOM 710 N N . PHE A 1 101 ? -0.733 8.800 3.204 1.00 97.38 101 PHE A N 1
ATOM 711 C CA . PHE A 1 101 ? 0.539 8.107 2.990 1.00 97.38 101 PHE A CA 1
ATOM 712 C C . PHE A 1 101 ? 0.826 7.843 1.504 1.00 97.38 101 PHE A C 1
ATOM 714 O O . PHE A 1 101 ? 1.923 8.163 1.039 1.00 97.38 101 PHE A O 1
ATOM 721 N N . LEU A 1 102 ? -0.151 7.314 0.756 1.00 97.75 102 LEU A N 1
ATOM 722 C CA . LEU A 1 102 ? -0.007 7.029 -0.677 1.00 97.75 102 LEU A CA 1
ATOM 723 C C . LEU A 1 102 ? 0.062 8.319 -1.503 1.00 97.75 102 LEU A C 1
ATOM 725 O O . LEU A 1 102 ? 0.928 8.468 -2.363 1.00 97.75 102 LEU A O 1
ATOM 729 N N . ALA A 1 103 ? -0.797 9.296 -1.201 1.00 97.75 103 ALA A N 1
ATOM 730 C CA . ALA A 1 103 ? -0.820 10.577 -1.905 1.00 97.75 103 ALA A CA 1
ATOM 731 C C . ALA A 1 103 ? 0.479 11.379 -1.747 1.00 97.75 103 ALA A C 1
ATOM 733 O O . ALA A 1 103 ? 0.801 12.185 -2.612 1.00 97.75 103 ALA A O 1
ATOM 734 N N . ALA A 1 104 ? 1.213 11.182 -0.650 1.00 96.38 104 ALA A N 1
ATOM 735 C CA . ALA A 1 104 ? 2.512 11.815 -0.433 1.00 96.38 104 ALA A CA 1
ATOM 736 C C . ALA A 1 104 ? 3.651 11.181 -1.254 1.00 96.38 104 ALA A C 1
ATOM 738 O O . ALA A 1 104 ? 4.745 11.734 -1.277 1.00 96.38 104 ALA A O 1
ATOM 739 N N . ARG A 1 105 ? 3.417 10.026 -1.894 1.00 95.44 105 ARG A N 1
ATOM 740 C CA . ARG A 1 105 ? 4.440 9.264 -2.629 1.00 95.44 105 ARG A CA 1
ATOM 741 C C . ARG A 1 105 ? 4.189 9.204 -4.129 1.00 95.44 105 ARG A C 1
ATOM 743 O O . ARG A 1 105 ? 5.145 9.244 -4.892 1.00 95.44 105 ARG A O 1
ATOM 750 N N . ILE A 1 106 ? 2.930 9.123 -4.569 1.00 97.56 106 ILE A N 1
ATOM 751 C CA . ILE A 1 106 ? 2.630 9.024 -6.006 1.00 97.56 106 ILE A CA 1
ATOM 752 C C . ILE A 1 106 ? 3.118 10.295 -6.710 1.00 97.56 106 ILE A C 1
ATOM 754 O O . ILE A 1 106 ? 2.777 11.406 -6.309 1.00 97.56 106 ILE A O 1
ATOM 758 N N . GLY A 1 107 ? 3.911 10.128 -7.764 1.00 96.75 107 GLY A N 1
ATOM 759 C CA . GLY A 1 107 ? 4.519 11.210 -8.532 1.00 96.75 107 GLY A CA 1
ATOM 760 C C . GLY A 1 107 ? 5.731 11.865 -7.865 1.00 96.75 107 GLY A C 1
ATOM 761 O O . GLY A 1 107 ? 6.236 12.852 -8.398 1.00 96.75 107 GLY A O 1
ATOM 762 N N . HIS A 1 108 ? 6.201 11.343 -6.729 1.00 94.88 108 HIS A N 1
ATOM 763 C CA . HIS A 1 108 ? 7.400 11.822 -6.051 1.00 94.88 108 HIS A CA 1
ATOM 764 C C . HIS A 1 108 ? 8.582 10.881 -6.285 1.00 94.88 108 HIS A C 1
ATOM 766 O O . HIS A 1 108 ? 8.429 9.659 -6.288 1.00 94.88 108 HIS A O 1
ATOM 772 N N . GLU A 1 109 ? 9.750 11.485 -6.490 1.00 95.56 109 GLU A N 1
ATOM 773 C CA . GLU A 1 109 ? 11.033 10.798 -6.598 1.00 95.56 109 GLU A CA 1
ATOM 774 C C . GLU A 1 109 ? 11.550 10.438 -5.197 1.00 95.56 109 GLU A C 1
ATOM 776 O O . GLU A 1 109 ? 11.508 11.270 -4.286 1.00 95.56 109 GLU A O 1
ATOM 781 N N . ASP A 1 110 ? 11.999 9.197 -5.022 1.00 91.69 110 ASP A N 1
ATOM 782 C CA . ASP A 1 110 ? 12.669 8.733 -3.811 1.00 91.69 110 ASP A CA 1
ATOM 783 C C . ASP A 1 110 ? 14.174 9.062 -3.815 1.00 91.69 110 ASP A C 1
ATOM 785 O O . ASP A 1 110 ? 14.716 9.664 -4.742 1.00 91.69 110 ASP A O 1
ATOM 789 N N . GLU A 1 111 ? 14.883 8.658 -2.761 1.00 91.50 111 GLU A N 1
ATOM 790 C CA . GLU A 1 111 ? 16.323 8.912 -2.626 1.00 91.50 111 GLU A CA 1
ATOM 791 C C . GLU A 1 111 ? 17.178 8.207 -3.692 1.00 91.50 111 GLU A C 1
ATOM 793 O O . GLU A 1 111 ? 18.322 8.600 -3.930 1.00 91.50 111 GLU A O 1
ATOM 798 N N . ALA A 1 112 ? 16.640 7.167 -4.333 1.00 92.75 112 ALA A N 1
ATOM 799 C CA . ALA A 1 112 ? 17.298 6.429 -5.403 1.00 92.75 112 ALA A CA 1
ATOM 800 C C . ALA A 1 112 ? 17.041 7.042 -6.792 1.00 92.75 112 ALA A C 1
ATOM 802 O O . ALA A 1 112 ? 17.576 6.541 -7.785 1.00 92.75 112 ALA A O 1
ATOM 803 N N . GLY A 1 113 ? 16.263 8.126 -6.882 1.00 95.69 113 GLY A N 1
ATOM 804 C CA . GLY A 1 113 ? 15.884 8.735 -8.155 1.00 95.69 113 GLY A CA 1
ATOM 805 C C . GLY A 1 113 ? 14.701 8.035 -8.831 1.00 95.69 113 GLY A C 1
ATOM 806 O O . GLY A 1 113 ? 14.471 8.222 -10.028 1.00 95.69 113 GLY A O 1
ATOM 807 N N . CYS A 1 114 ? 13.966 7.192 -8.104 1.00 96.31 114 CYS A N 1
ATOM 808 C CA . CYS A 1 114 ? 12.834 6.441 -8.628 1.00 96.31 114 CYS A CA 1
ATOM 809 C C . CYS A 1 114 ? 11.531 7.169 -8.305 1.00 96.31 114 CYS A C 1
ATOM 811 O O . CYS A 1 114 ? 11.229 7.468 -7.155 1.00 96.31 114 CYS A O 1
ATOM 813 N N . THR A 1 115 ? 10.733 7.461 -9.328 1.00 97.69 115 THR A N 1
ATOM 814 C CA . THR A 1 115 ? 9.418 8.085 -9.151 1.00 97.69 115 THR A CA 1
ATOM 815 C C . THR A 1 115 ? 8.347 7.013 -9.064 1.00 97.69 115 THR A C 1
ATOM 817 O O . THR A 1 115 ? 8.239 6.204 -9.984 1.00 97.69 115 THR A O 1
ATOM 820 N N . MET A 1 116 ? 7.520 7.027 -8.015 1.00 97.50 116 MET A N 1
ATOM 821 C CA . MET A 1 116 ? 6.358 6.136 -7.927 1.00 97.50 116 MET A CA 1
ATOM 822 C C . MET A 1 116 ? 5.270 6.595 -8.900 1.00 97.50 116 MET A C 1
ATOM 824 O O . MET A 1 116 ? 4.714 7.679 -8.747 1.00 97.50 116 MET A O 1
ATOM 828 N N . THR A 1 117 ? 4.973 5.796 -9.920 1.00 98.25 117 THR A N 1
ATOM 829 C CA . THR A 1 117 ? 4.060 6.165 -11.012 1.00 98.25 117 THR A CA 1
ATOM 830 C C . THR A 1 117 ? 2.651 5.622 -10.826 1.00 98.25 117 THR A C 1
ATOM 832 O O . THR A 1 117 ? 1.701 6.265 -11.267 1.00 98.25 117 THR A O 1
ATOM 835 N N . GLU A 1 118 ? 2.502 4.467 -10.179 1.00 98.44 118 GLU A N 1
ATOM 836 C CA . GLU A 1 118 ? 1.204 3.818 -9.992 1.00 98.44 118 GLU A CA 1
ATOM 837 C C . GLU A 1 118 ? 1.186 2.966 -8.718 1.00 98.44 118 GLU A C 1
ATOM 839 O O . GLU A 1 118 ? 2.212 2.427 -8.297 1.00 98.44 118 GLU A O 1
ATOM 844 N N . VAL A 1 119 ? 0.010 2.859 -8.099 1.00 98.62 119 VAL A N 1
ATOM 845 C CA . VAL A 1 119 ? -0.278 1.915 -7.016 1.00 98.62 119 VAL A CA 1
ATOM 846 C C . VAL A 1 119 ? -1.571 1.176 -7.321 1.00 98.62 119 VAL A C 1
ATOM 848 O O . VAL A 1 119 ? -2.636 1.791 -7.364 1.00 98.62 119 VAL A O 1
ATOM 851 N N . ASP A 1 120 ? -1.501 -0.146 -7.424 1.00 98.38 120 ASP A N 1
ATOM 852 C CA . ASP A 1 120 ? -2.676 -1.015 -7.411 1.00 98.38 120 ASP A CA 1
ATOM 853 C C . ASP A 1 120 ? -2.938 -1.497 -5.984 1.00 98.38 120 ASP A C 1
ATOM 855 O O . ASP A 1 120 ? -2.362 -2.483 -5.510 1.00 98.38 120 ASP A O 1
ATOM 859 N N . LEU A 1 121 ? -3.841 -0.819 -5.279 1.00 98.44 121 LEU A N 1
ATOM 860 C CA . LEU A 1 121 ? -4.250 -1.192 -3.932 1.00 98.44 121 LEU A CA 1
ATOM 861 C C . LEU A 1 121 ? -5.287 -2.320 -3.979 1.00 98.44 121 LEU A C 1
ATOM 863 O O . LEU A 1 121 ? -6.452 -2.119 -4.332 1.00 98.44 121 LEU A O 1
ATOM 867 N N . ARG A 1 122 ? -4.877 -3.523 -3.572 1.00 98.12 122 ARG A N 1
ATOM 868 C CA . ARG A 1 122 ? -5.699 -4.741 -3.654 1.00 98.12 122 ARG A CA 1
ATOM 869 C C . ARG A 1 122 ? -6.556 -4.955 -2.416 1.00 98.12 122 ARG A C 1
ATOM 871 O O . ARG A 1 122 ? -7.717 -5.351 -2.532 1.00 98.12 122 ARG A O 1
ATOM 878 N N . GLY A 1 123 ? -6.023 -4.673 -1.231 1.00 97.88 123 GLY A N 1
ATOM 879 C CA . GLY A 1 123 ? -6.774 -4.857 0.005 1.00 97.88 123 GLY A CA 1
ATOM 880 C C . GLY A 1 123 ? -6.225 -4.104 1.206 1.00 97.88 123 GLY A C 1
ATOM 881 O O . GLY A 1 123 ? -5.069 -3.685 1.228 1.00 97.88 123 GLY A O 1
ATOM 882 N N . VAL A 1 124 ? -7.081 -3.962 2.216 1.00 98.12 124 VAL A N 1
ATOM 883 C CA . VAL A 1 124 ? -6.755 -3.385 3.525 1.00 98.12 124 VAL A CA 1
ATOM 884 C C . VAL A 1 124 ? -7.255 -4.293 4.643 1.00 98.12 124 VAL A C 1
ATOM 886 O O . VAL A 1 124 ? -8.272 -4.973 4.497 1.00 98.12 124 VAL A O 1
ATOM 889 N N . HIS A 1 125 ? -6.546 -4.296 5.764 1.00 98.06 125 HIS A N 1
ATOM 890 C CA . HIS A 1 125 ? -6.878 -5.072 6.951 1.00 98.06 125 HIS A CA 1
ATOM 891 C C . HIS A 1 125 ? -7.162 -4.139 8.141 1.00 98.06 125 HIS A C 1
ATOM 893 O O . HIS A 1 125 ? -6.434 -3.155 8.316 1.00 98.06 125 HIS A O 1
ATOM 899 N N . PRO A 1 126 ? -8.174 -4.428 8.986 1.00 95.38 126 PRO A N 1
ATOM 900 C CA . PRO A 1 126 ? -8.513 -3.600 10.152 1.00 95.38 126 PRO A CA 1
ATOM 901 C C . PRO A 1 126 ? -7.361 -3.430 11.153 1.00 95.38 126 PRO A C 1
ATOM 903 O O . PRO A 1 126 ? -7.253 -2.373 11.768 1.00 95.38 126 PRO A O 1
ATOM 906 N N . ASP A 1 127 ? -6.458 -4.410 11.245 1.00 96.06 127 ASP A N 1
ATOM 907 C CA . ASP A 1 127 ? -5.258 -4.336 12.100 1.00 96.06 127 ASP A CA 1
ATOM 908 C C . ASP A 1 127 ? -4.188 -3.347 11.593 1.00 96.06 127 ASP A C 1
ATOM 910 O O . ASP A 1 127 ? -3.109 -3.255 12.169 1.00 96.06 127 ASP A O 1
ATOM 914 N N . GLY A 1 128 ? -4.469 -2.580 10.535 1.00 96.69 128 GLY A N 1
ATOM 915 C CA . GLY A 1 128 ? -3.564 -1.540 10.052 1.00 96.69 128 GLY A CA 1
ATOM 916 C C . GLY A 1 128 ? -2.546 -2.042 9.038 1.00 96.69 128 GLY A C 1
ATOM 917 O O . GLY A 1 128 ? -1.408 -1.586 9.055 1.00 96.69 128 GLY A O 1
ATOM 918 N N . PHE A 1 129 ? -2.965 -2.951 8.153 1.00 98.25 129 PHE A N 1
ATOM 919 C CA . PHE A 1 129 ? -2.174 -3.403 7.008 1.00 98.25 129 PHE A CA 1
ATOM 920 C C . PHE A 1 129 ? -2.866 -3.070 5.687 1.00 98.25 129 PHE A C 1
ATOM 922 O O . PHE A 1 129 ? -4.091 -2.953 5.613 1.00 98.25 129 PHE A O 1
ATOM 929 N N . ALA A 1 130 ? -2.074 -2.951 4.632 1.00 98.44 130 ALA A N 1
ATOM 930 C CA . ALA A 1 130 ? -2.526 -2.795 3.261 1.00 98.44 130 ALA A CA 1
ATOM 931 C C . ALA A 1 130 ? -1.643 -3.634 2.333 1.00 98.44 130 ALA A C 1
ATOM 933 O O . ALA A 1 130 ? -0.470 -3.857 2.624 1.00 98.44 130 ALA A O 1
ATOM 934 N N . PHE A 1 131 ? -2.201 -4.095 1.218 1.00 98.50 131 PHE A N 1
ATOM 935 C CA . PHE A 1 131 ? -1.472 -4.878 0.224 1.00 98.50 131 PHE A CA 1
ATOM 936 C C . PHE A 1 131 ? -1.805 -4.430 -1.193 1.00 98.50 131 PHE A C 1
ATOM 938 O O . PHE A 1 131 ? -2.967 -4.153 -1.514 1.00 98.50 131 PHE A O 1
ATOM 945 N N . GLY A 1 132 ? -0.786 -4.404 -2.045 1.00 98.12 132 GLY A N 1
ATOM 946 C CA . GLY A 1 132 ? -0.906 -3.986 -3.429 1.00 98.12 132 GLY A CA 1
ATOM 947 C C . GLY A 1 132 ? 0.357 -4.227 -4.241 1.00 98.12 132 GLY A C 1
ATOM 948 O O . GLY A 1 132 ? 1.255 -4.967 -3.830 1.00 98.12 132 GLY A O 1
ATOM 949 N N . THR A 1 133 ? 0.400 -3.601 -5.409 1.00 98.06 133 THR A N 1
ATOM 950 C CA . THR A 1 133 ? 1.621 -3.429 -6.198 1.00 98.06 133 THR A CA 1
ATOM 951 C C . THR A 1 133 ? 1.919 -1.948 -6.363 1.00 98.06 133 THR A C 1
ATOM 953 O O . THR A 1 133 ? 1.003 -1.128 -6.397 1.00 98.06 133 THR A O 1
ATOM 956 N N . GLU A 1 134 ? 3.200 -1.616 -6.427 1.00 97.44 134 GLU A N 1
ATOM 957 C CA . GLU A 1 134 ? 3.693 -0.291 -6.787 1.00 97.44 134 GLU A CA 1
ATOM 958 C C . GLU A 1 134 ? 4.486 -0.423 -8.074 1.00 97.44 134 GLU A C 1
ATOM 960 O O . GLU A 1 134 ? 5.328 -1.316 -8.184 1.00 97.44 134 GLU A O 1
ATOM 965 N N . ASP A 1 135 ? 4.262 0.495 -9.001 1.00 98.06 135 ASP A N 1
ATOM 966 C CA . ASP A 1 135 ? 5.108 0.674 -10.168 1.00 98.06 135 ASP A CA 1
ATOM 967 C C . ASP A 1 135 ? 5.841 2.001 -10.048 1.00 98.06 135 ASP A C 1
ATOM 969 O O . ASP A 1 135 ? 5.268 3.039 -9.698 1.00 98.06 135 ASP A O 1
ATOM 973 N N . THR A 1 136 ? 7.134 1.960 -10.341 1.00 97.56 136 THR A N 1
ATOM 974 C CA . THR A 1 136 ? 8.017 3.120 -10.335 1.00 97.56 136 THR A CA 1
ATOM 975 C C . THR A 1 136 ? 8.741 3.242 -11.670 1.00 97.56 136 THR A C 1
ATOM 977 O O . THR A 1 136 ? 8.822 2.290 -12.450 1.00 97.56 136 THR A O 1
ATOM 980 N N . SER A 1 137 ? 9.384 4.386 -11.905 1.00 97.88 137 SER A N 1
ATOM 981 C CA . SER A 1 137 ? 10.290 4.570 -13.046 1.00 97.88 137 SER A CA 1
ATOM 982 C C . SER A 1 137 ? 11.483 3.599 -13.065 1.00 97.88 137 SER A C 1
ATOM 984 O O . SER A 1 137 ? 12.164 3.501 -14.084 1.00 97.88 137 SER A O 1
ATOM 986 N N . CYS A 1 138 ? 11.737 2.882 -11.967 1.00 96.25 138 CYS A N 1
ATOM 987 C CA . CYS A 1 138 ? 12.818 1.907 -11.818 1.00 96.25 138 CYS A CA 1
ATOM 988 C C . CYS A 1 138 ? 12.343 0.444 -11.840 1.00 96.25 138 CYS A C 1
ATOM 990 O O . CYS A 1 138 ? 13.170 -0.466 -11.791 1.00 96.25 138 CYS A O 1
ATOM 992 N N . GLY A 1 139 ? 11.033 0.205 -11.927 1.00 95.94 139 GLY A N 1
ATOM 993 C CA . GLY A 1 139 ? 10.426 -1.124 -11.874 1.00 95.94 139 GLY A CA 1
ATOM 994 C C . GLY A 1 139 ? 9.282 -1.202 -10.869 1.00 95.94 139 GLY A C 1
ATOM 995 O O . GLY A 1 139 ? 9.015 -0.245 -10.140 1.00 95.94 139 GLY A O 1
ATOM 996 N N . GLY A 1 140 ? 8.608 -2.349 -10.849 1.00 95.62 140 GLY A N 1
ATOM 997 C CA . GLY A 1 140 ? 7.483 -2.607 -9.957 1.00 95.62 140 GLY A CA 1
ATOM 998 C C . GLY A 1 140 ? 7.787 -3.658 -8.897 1.00 95.62 140 GLY A C 1
ATOM 999 O O . GLY A 1 140 ? 8.741 -4.434 -9.025 1.00 95.62 140 GLY A O 1
ATOM 1000 N N . ALA A 1 141 ? 6.971 -3.680 -7.848 1.00 96.25 141 ALA A N 1
ATOM 1001 C CA . ALA A 1 141 ? 7.031 -4.671 -6.783 1.00 96.25 141 ALA A CA 1
ATOM 1002 C C . ALA A 1 141 ? 5.653 -4.909 -6.155 1.00 96.25 141 ALA A C 1
ATOM 1004 O O . ALA A 1 141 ? 4.768 -4.055 -6.179 1.00 96.25 141 ALA A O 1
ATOM 1005 N N . HIS A 1 142 ? 5.484 -6.082 -5.553 1.00 97.56 142 HIS A N 1
ATOM 1006 C CA . HIS A 1 142 ? 4.449 -6.314 -4.559 1.00 97.56 142 HIS A CA 1
ATOM 1007 C C . HIS A 1 142 ? 4.862 -5.683 -3.238 1.00 97.56 142 HIS A C 1
ATOM 1009 O O . HIS A 1 142 ? 6.005 -5.845 -2.807 1.00 97.56 142 HIS A O 1
ATOM 1015 N N . THR A 1 143 ? 3.907 -5.043 -2.570 1.00 97.88 143 THR A N 1
ATOM 1016 C CA . THR A 1 143 ? 4.180 -4.312 -1.337 1.00 97.88 143 THR A CA 1
ATOM 1017 C C . THR A 1 143 ? 3.112 -4.594 -0.292 1.00 97.88 143 THR A C 1
ATOM 1019 O O . THR A 1 143 ? 1.909 -4.524 -0.559 1.00 97.88 143 THR A O 1
ATOM 1022 N N . VAL A 1 144 ? 3.567 -4.909 0.920 1.00 98.19 144 VAL A N 1
ATOM 1023 C CA . VAL A 1 144 ? 2.758 -4.877 2.138 1.00 98.19 144 VAL A CA 1
ATOM 1024 C C . VAL A 1 144 ? 3.144 -3.628 2.915 1.00 98.19 144 VAL A C 1
ATOM 1026 O O . VAL A 1 144 ? 4.297 -3.478 3.329 1.00 98.19 144 VAL A O 1
ATOM 1029 N N . TRP A 1 145 ? 2.167 -2.759 3.148 1.00 98.44 145 TRP A N 1
ATOM 1030 C CA . TRP A 1 145 ? 2.309 -1.623 4.051 1.00 98.44 145 TRP A CA 1
ATOM 1031 C C . TRP A 1 145 ? 1.642 -1.926 5.387 1.00 98.44 145 TRP A C 1
ATOM 1033 O O . TRP A 1 145 ? 0.651 -2.659 5.449 1.00 98.44 145 TRP A O 1
ATOM 1043 N N . GLY A 1 146 ? 2.149 -1.326 6.454 1.00 97.81 146 GLY A N 1
ATOM 1044 C CA . GLY A 1 146 ? 1.630 -1.519 7.802 1.00 97.81 146 GLY A CA 1
ATOM 1045 C C . GLY A 1 146 ? 1.936 -0.336 8.702 1.00 97.81 146 GLY A C 1
ATOM 1046 O O . GLY A 1 146 ? 2.828 0.459 8.411 1.00 97.81 146 GLY A O 1
ATOM 1047 N N . ILE A 1 147 ? 1.180 -0.198 9.787 1.00 96.75 147 ILE A N 1
ATOM 1048 C CA . ILE A 1 147 ? 1.423 0.851 10.777 1.00 96.75 147 ILE A CA 1
ATOM 1049 C C . ILE A 1 147 ? 2.465 0.360 11.786 1.00 96.75 147 ILE A C 1
ATOM 1051 O O . ILE A 1 147 ? 2.181 -0.524 12.592 1.00 96.75 147 ILE A O 1
ATOM 1055 N N . THR A 1 148 ? 3.642 0.978 11.780 1.00 92.06 148 THR A N 1
ATOM 1056 C CA . THR A 1 148 ? 4.713 0.763 12.761 1.00 92.06 148 THR A CA 1
ATOM 1057 C C . THR A 1 148 ? 5.234 2.108 13.250 1.00 92.06 148 THR A C 1
ATOM 1059 O O . THR A 1 148 ? 5.204 3.098 12.522 1.00 92.06 148 THR A O 1
ATOM 1062 N N . GLU A 1 149 ? 5.636 2.180 14.518 1.00 90.06 149 GLU A N 1
ATOM 1063 C CA . GLU A 1 149 ? 6.165 3.410 15.133 1.00 90.06 149 GLU A CA 1
ATOM 1064 C C . GLU A 1 149 ? 5.266 4.647 14.931 1.00 90.06 149 GLU A C 1
ATOM 1066 O O . GLU A 1 149 ? 5.720 5.786 14.839 1.00 90.06 149 GLU A O 1
ATOM 1071 N N . GLY A 1 150 ? 3.952 4.423 14.862 1.00 92.38 150 GLY A N 1
ATOM 1072 C CA . GLY A 1 150 ? 2.970 5.485 14.683 1.00 92.38 150 GLY A CA 1
ATOM 1073 C C . GLY A 1 150 ? 2.884 6.057 13.264 1.00 92.38 150 GLY A C 1
ATOM 1074 O O . GLY A 1 150 ? 2.404 7.176 13.098 1.00 92.38 150 GLY A O 1
ATOM 1075 N N . ARG A 1 151 ? 3.341 5.338 12.236 1.00 95.06 151 ARG A N 1
ATOM 1076 C CA . ARG A 1 151 ? 3.276 5.756 10.825 1.00 95.06 151 ARG A CA 1
ATOM 1077 C C . ARG A 1 151 ? 3.088 4.554 9.906 1.00 95.06 151 ARG A C 1
ATOM 1079 O O . ARG A 1 151 ? 3.401 3.428 10.268 1.00 95.06 151 ARG A O 1
ATOM 1086 N N . TRP A 1 152 ? 2.520 4.795 8.729 1.00 97.06 152 TRP A N 1
ATOM 1087 C CA . TRP A 1 152 ? 2.482 3.792 7.667 1.00 97.06 152 TRP A CA 1
ATOM 1088 C C . TRP A 1 152 ? 3.881 3.619 7.092 1.00 97.06 152 TRP A C 1
ATOM 1090 O O . TRP A 1 152 ? 4.466 4.610 6.670 1.00 97.06 152 TRP A O 1
ATOM 1100 N N . GLU A 1 153 ? 4.362 2.384 7.035 1.00 95.94 153 GLU A N 1
ATOM 1101 C CA . GLU A 1 153 ? 5.666 2.004 6.501 1.00 95.94 153 GLU A CA 1
ATOM 1102 C C . GLU A 1 153 ? 5.567 0.832 5.536 1.00 95.94 153 GLU A C 1
ATOM 1104 O O . GLU A 1 153 ? 4.582 0.090 5.506 1.00 95.94 153 GLU A O 1
ATOM 1109 N N . TYR A 1 154 ? 6.649 0.650 4.787 1.00 95.56 154 TYR A N 1
ATOM 1110 C CA . TYR A 1 154 ? 6.942 -0.569 4.054 1.00 95.56 154 TYR A CA 1
ATOM 1111 C C . TYR A 1 154 ? 7.293 -1.679 5.041 1.00 95.56 154 TYR A C 1
ATOM 1113 O O . TYR A 1 154 ? 8.303 -1.599 5.734 1.00 95.56 154 TYR A O 1
ATOM 1121 N N . ILE A 1 155 ? 6.460 -2.715 5.100 1.00 96.62 155 ILE A N 1
ATOM 1122 C CA . ILE A 1 155 ? 6.729 -3.898 5.924 1.00 96.62 155 ILE A CA 1
ATOM 1123 C C . ILE A 1 155 ? 7.541 -4.897 5.111 1.00 96.62 155 ILE A C 1
ATOM 1125 O O . ILE A 1 155 ? 8.583 -5.372 5.554 1.00 96.62 155 ILE A O 1
ATOM 1129 N N . VAL A 1 156 ? 7.085 -5.178 3.887 1.00 95.81 156 VAL A N 1
ATOM 1130 C CA . VAL A 1 156 ? 7.830 -5.981 2.916 1.00 95.81 156 VAL A CA 1
ATOM 1131 C C . VAL A 1 156 ? 7.560 -5.472 1.504 1.00 95.81 156 VAL A C 1
ATOM 1133 O O . VAL A 1 156 ? 6.416 -5.172 1.165 1.00 95.81 156 VAL A O 1
ATOM 1136 N N . GLN A 1 157 ? 8.602 -5.441 0.674 1.00 95.06 157 GLN A N 1
ATOM 1137 C CA . GLN A 1 157 ? 8.521 -5.202 -0.764 1.00 95.06 157 GLN A CA 1
ATOM 1138 C C . GLN A 1 157 ? 9.306 -6.293 -1.508 1.00 95.06 157 GLN A C 1
ATOM 1140 O O . GLN A 1 157 ? 10.411 -6.651 -1.095 1.00 95.06 157 GLN A O 1
ATOM 1145 N N . PHE A 1 158 ? 8.733 -6.866 -2.567 1.00 95.25 158 PHE A N 1
ATOM 1146 C CA . PHE A 1 158 ? 9.339 -7.983 -3.296 1.00 95.25 158 PHE A C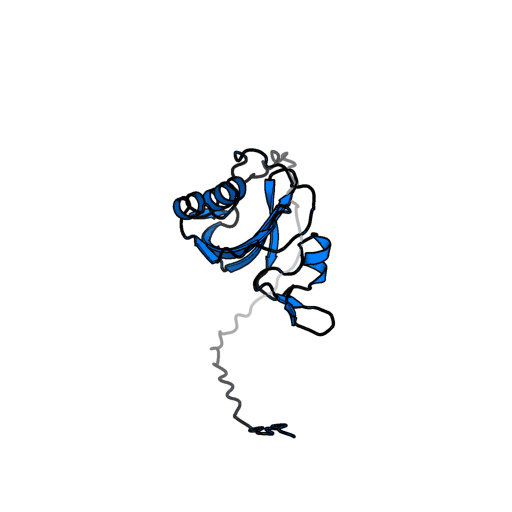A 1
ATOM 1147 C C . PHE A 1 158 ? 8.855 -8.065 -4.747 1.00 95.25 158 PHE A C 1
ATOM 1149 O O . PHE A 1 158 ? 7.714 -7.739 -5.062 1.00 95.25 158 PHE A O 1
ATOM 1156 N N . GLN A 1 159 ? 9.729 -8.534 -5.636 1.00 94.25 159 GLN A N 1
ATOM 1157 C CA . GLN A 1 159 ? 9.408 -8.747 -7.054 1.00 94.25 159 GLN A CA 1
ATOM 1158 C C . GLN A 1 159 ? 9.028 -10.203 -7.340 1.00 94.25 159 GLN A C 1
ATOM 1160 O O . GLN A 1 159 ? 8.092 -10.469 -8.088 1.00 94.25 159 GLN A O 1
ATOM 1165 N N . ASP A 1 160 ? 9.717 -11.137 -6.685 1.00 91.50 160 ASP A N 1
ATOM 1166 C CA . ASP A 1 160 ? 9.489 -12.574 -6.801 1.00 91.50 160 ASP A CA 1
ATOM 1167 C C . ASP A 1 160 ? 8.816 -13.141 -5.552 1.00 91.50 160 ASP A C 1
ATOM 1169 O O . ASP A 1 160 ? 8.922 -12.585 -4.458 1.00 91.50 160 ASP A O 1
ATOM 1173 N N . ALA A 1 161 ? 8.157 -14.292 -5.705 1.00 89.56 161 ALA A N 1
ATOM 1174 C CA . ALA A 1 161 ? 7.490 -14.970 -4.600 1.00 89.56 161 ALA A CA 1
ATOM 1175 C C . ALA A 1 161 ? 8.452 -15.195 -3.420 1.00 89.56 161 ALA A C 1
ATOM 1177 O O . ALA A 1 161 ? 9.459 -15.897 -3.527 1.00 89.56 161 ALA A O 1
ATOM 1178 N N . MET A 1 162 ? 8.106 -14.609 -2.278 1.00 95.38 162 MET A N 1
ATOM 1179 C CA . MET A 1 162 ? 8.883 -14.685 -1.045 1.00 95.38 162 MET A CA 1
ATOM 1180 C C . MET A 1 162 ? 8.425 -15.852 -0.157 1.00 95.38 162 MET A C 1
ATOM 1182 O O . MET A 1 162 ? 7.273 -16.282 -0.271 1.00 95.38 162 MET A O 1
ATOM 1186 N N . PRO A 1 163 ? 9.259 -16.362 0.766 1.00 97.00 163 PRO A N 1
ATOM 1187 C CA . PRO A 1 163 ? 8.811 -17.373 1.714 1.00 97.00 163 PRO A CA 1
ATOM 1188 C C . PRO A 1 163 ? 7.699 -16.849 2.628 1.00 97.00 163 PRO A C 1
ATOM 1190 O O . PRO A 1 163 ? 7.809 -15.750 3.175 1.00 97.00 163 PRO A O 1
ATOM 1193 N N . CYS A 1 164 ? 6.657 -17.654 2.850 1.00 97.12 164 CYS A N 1
ATOM 1194 C CA . CYS A 1 164 ? 5.511 -17.269 3.688 1.00 97.12 164 CYS A CA 1
ATOM 1195 C C . CYS A 1 164 ? 5.919 -16.917 5.127 1.00 97.12 164 CYS A C 1
ATOM 1197 O O . CYS A 1 164 ? 5.255 -16.134 5.801 1.00 97.12 164 CYS A O 1
ATOM 1199 N N . GLU A 1 165 ? 7.033 -17.480 5.595 1.00 96.44 165 GLU A N 1
ATOM 1200 C CA . GLU A 1 165 ? 7.572 -17.229 6.926 1.00 96.44 165 GLU A CA 1
ATOM 1201 C C . GLU A 1 165 ? 7.914 -15.756 7.176 1.00 96.44 165 GLU A C 1
ATOM 1203 O O . GLU A 1 165 ? 7.641 -15.246 8.257 1.00 96.44 165 GLU A O 1
ATOM 1208 N N . TYR A 1 166 ? 8.434 -15.039 6.181 1.00 95.62 166 TYR A N 1
ATOM 1209 C CA . TYR A 1 166 ? 8.767 -13.620 6.340 1.00 95.62 166 TYR A CA 1
ATOM 1210 C C . TYR A 1 166 ? 7.525 -12.756 6.572 1.00 95.62 166 TYR A C 1
ATOM 1212 O O . TYR A 1 166 ? 7.569 -11.816 7.359 1.00 95.62 166 TYR A O 1
ATOM 1220 N N . LEU A 1 167 ? 6.405 -13.083 5.925 1.00 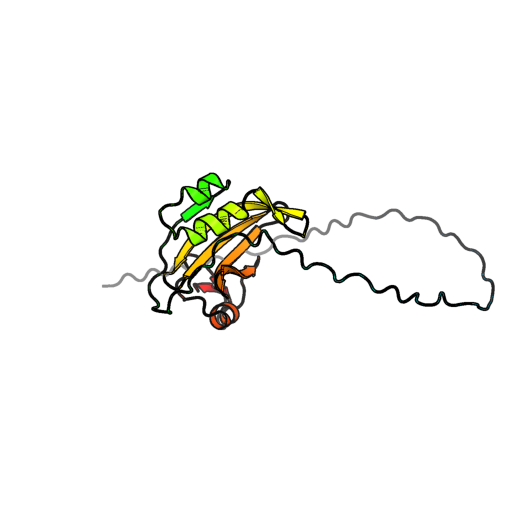96.94 167 LEU A N 1
ATOM 1221 C CA . LEU A 1 167 ? 5.142 -1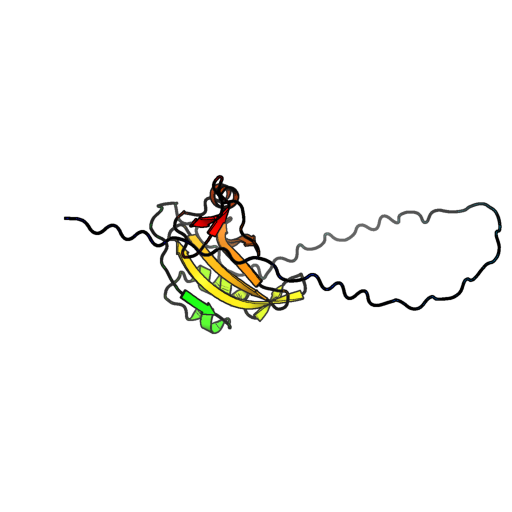2.384 6.154 1.00 96.94 167 LEU A CA 1
ATOM 1222 C C . LEU A 1 167 ? 4.616 -12.664 7.572 1.00 96.94 167 LEU A C 1
ATOM 1224 O O . LEU A 1 167 ? 4.147 -11.744 8.238 1.00 96.94 167 LEU A O 1
ATOM 1228 N N . ARG A 1 168 ? 4.773 -13.900 8.075 1.00 96.12 168 ARG A N 1
ATOM 1229 C CA . ARG A 1 168 ? 4.399 -14.253 9.458 1.00 96.12 168 ARG A CA 1
ATOM 1230 C C . ARG A 1 168 ? 5.261 -13.544 10.494 1.00 96.12 168 ARG A C 1
ATOM 1232 O O . ARG A 1 168 ? 4.732 -13.080 11.492 1.00 96.12 168 ARG A O 1
ATOM 1239 N N . GLN A 1 169 ? 6.569 -13.460 10.260 1.00 96.00 169 GLN A N 1
ATOM 1240 C CA . GLN A 1 169 ? 7.510 -12.782 11.158 1.00 96.00 169 GLN A CA 1
ATOM 1241 C C . GLN A 1 169 ? 7.253 -11.275 11.267 1.00 96.00 169 GLN A C 1
ATOM 1243 O O . GLN A 1 169 ? 7.679 -10.662 12.239 1.00 96.00 169 GLN A O 1
ATOM 1248 N N . ASN A 1 170 ? 6.557 -10.698 10.286 1.00 95.50 170 ASN A N 1
ATOM 1249 C CA . ASN A 1 170 ? 6.114 -9.307 10.285 1.00 95.50 170 ASN A CA 1
ATOM 1250 C C . ASN A 1 170 ? 4.632 -9.151 10.673 1.00 95.50 170 ASN A C 1
ATOM 1252 O O . ASN A 1 170 ? 4.020 -8.127 10.372 1.00 95.50 170 ASN A O 1
ATOM 1256 N N . ASP A 1 171 ? 4.043 -10.181 11.288 1.00 95.25 171 ASP A N 1
ATOM 1257 C CA . ASP A 1 171 ? 2.659 -10.196 11.768 1.00 95.25 171 ASP A CA 1
ATOM 1258 C C . ASP A 1 171 ? 1.608 -9.861 10.691 1.00 95.25 171 ASP A C 1
ATOM 1260 O O . ASP A 1 171 ? 0.499 -9.426 11.006 1.00 95.25 171 ASP A O 1
ATOM 1264 N N . VAL A 1 172 ? 1.917 -10.093 9.407 1.00 96.62 172 VAL A N 1
ATOM 1265 C CA . VAL A 1 172 ? 0.973 -9.845 8.311 1.00 96.62 172 VAL A CA 1
ATOM 1266 C C . VAL A 1 172 ? -0.172 -10.861 8.410 1.00 96.62 172 VAL A C 1
ATOM 1268 O O . VAL A 1 172 ? 0.088 -12.072 8.339 1.00 96.62 172 VAL A O 1
ATOM 1271 N N . PRO A 1 173 ? -1.440 -10.424 8.527 1.00 96.69 173 PRO A N 1
ATOM 1272 C CA . PRO A 1 173 ? -2.576 -11.335 8.636 1.00 96.69 173 PRO A CA 1
ATOM 1273 C C . PRO A 1 173 ? -2.752 -12.192 7.378 1.00 96.69 173 PRO A C 1
ATOM 1275 O O . PRO A 1 173 ? -2.670 -11.679 6.263 1.00 96.69 173 PRO A O 1
ATOM 1278 N N . ARG A 1 174 ? -3.045 -13.487 7.548 1.00 96.12 174 ARG A N 1
ATOM 1279 C CA . ARG A 1 174 ? -3.351 -14.417 6.441 1.00 96.12 174 ARG A CA 1
ATOM 1280 C C . ARG A 1 174 ? -4.622 -14.007 5.680 1.00 96.12 174 ARG A C 1
ATOM 1282 O O . ARG A 1 174 ? -5.463 -13.272 6.200 1.00 96.12 174 ARG A O 1
ATOM 1289 N N . GLY A 1 175 ? -4.799 -14.549 4.477 1.00 95.94 175 GLY A N 1
ATOM 1290 C CA . GLY A 1 175 ? -5.963 -14.304 3.621 1.00 95.94 175 GLY A CA 1
ATOM 1291 C C . GLY A 1 175 ? -5.865 -13.007 2.820 1.00 95.94 175 GLY A C 1
ATOM 1292 O O . GLY A 1 175 ? -6.889 -12.384 2.526 1.00 95.94 175 GLY A O 1
ATOM 1293 N N . VAL A 1 176 ? -4.645 -12.586 2.496 1.00 96.25 176 VAL A N 1
ATOM 1294 C CA . VAL A 1 176 ? -4.370 -11.355 1.760 1.00 96.25 176 VAL A CA 1
ATOM 1295 C C . VAL A 1 176 ? -4.821 -11.539 0.300 1.00 96.25 176 VAL A C 1
ATOM 1297 O O . VAL A 1 176 ? -4.397 -12.488 -0.365 1.00 96.25 176 VAL A O 1
ATOM 1300 N N . PRO A 1 177 ? -5.664 -10.651 -0.258 1.00 94.38 177 PRO A N 1
ATOM 1301 C CA . PRO A 1 177 ? -6.229 -10.847 -1.590 1.00 94.38 177 PRO A CA 1
ATOM 1302 C C . PRO A 1 177 ? -5.168 -10.930 -2.698 1.00 94.38 177 PRO A C 1
ATOM 1304 O O . PRO A 1 177 ? -4.570 -9.930 -3.097 1.00 94.38 177 PRO A O 1
ATOM 1307 N N . GLY A 1 178 ? -4.977 -12.135 -3.241 1.00 92.69 178 GLY A N 1
ATOM 1308 C CA . GLY A 1 178 ? -4.080 -12.384 -4.371 1.00 92.69 178 GLY A CA 1
ATOM 1309 C C . GLY A 1 178 ? -2.589 -12.313 -4.036 1.00 92.69 178 GLY A C 1
ATOM 1310 O O . GLY A 1 178 ? -1.780 -12.254 -4.963 1.00 92.69 178 GLY A O 1
ATOM 1311 N N . LEU A 1 179 ? -2.220 -12.304 -2.751 1.00 95.44 179 LEU A N 1
ATOM 1312 C CA . LEU A 1 179 ? -0.834 -12.470 -2.326 1.00 95.44 179 LEU A CA 1
ATOM 1313 C C . LEU A 1 179 ? -0.483 -13.954 -2.323 1.00 95.44 179 LEU A C 1
ATOM 1315 O O . LEU A 1 179 ? -1.155 -14.766 -1.688 1.00 95.44 179 LEU A O 1
ATOM 1319 N N . ARG A 1 180 ? 0.605 -14.294 -3.009 1.00 95.62 180 ARG A N 1
ATOM 1320 C CA . ARG A 1 180 ? 1.170 -15.640 -3.001 1.00 95.62 180 ARG A CA 1
ATOM 1321 C C . ARG A 1 180 ? 2.567 -15.622 -2.415 1.00 95.62 180 ARG A C 1
ATOM 1323 O O . ARG A 1 180 ? 3.317 -14.669 -2.611 1.00 95.62 180 ARG A O 1
ATOM 1330 N N . CYS A 1 181 ? 2.914 -16.698 -1.732 1.00 96.75 181 CYS A N 1
ATOM 1331 C CA . CYS A 1 181 ? 4.217 -16.899 -1.117 1.00 96.75 181 CYS A CA 1
ATOM 1332 C C . CYS A 1 181 ? 4.662 -18.354 -1.294 1.00 96.75 181 CYS A C 1
ATOM 1334 O O . CYS A 1 181 ? 3.895 -19.206 -1.745 1.00 96.75 181 CYS A O 1
ATOM 1336 N N . VAL A 1 182 ? 5.920 -18.641 -0.974 1.00 97.81 182 VAL A N 1
ATOM 1337 C CA . VAL A 1 182 ? 6.495 -19.987 -1.046 1.00 97.81 182 VAL A CA 1
ATOM 1338 C C . VAL A 1 182 ? 6.471 -20.621 0.344 1.00 97.81 182 VAL A C 1
ATOM 1340 O O . VAL A 1 182 ? 7.141 -20.146 1.263 1.00 97.81 182 VAL A O 1
ATOM 1343 N N . GLY A 1 183 ? 5.677 -21.676 0.498 1.00 94.88 183 GLY A N 1
ATOM 1344 C CA . GLY A 1 183 ? 5.671 -22.555 1.664 1.00 94.88 183 GLY A CA 1
ATOM 1345 C C . GLY A 1 183 ? 6.514 -23.812 1.434 1.00 94.88 183 GLY A C 1
ATOM 1346 O O . GLY A 1 183 ? 7.161 -23.971 0.396 1.00 94.88 183 GLY A O 1
ATOM 1347 N N . ASP A 1 184 ? 6.468 -24.737 2.391 1.00 93.62 184 ASP A N 1
ATOM 1348 C CA . ASP A 1 184 ? 7.245 -25.986 2.350 1.00 93.62 184 ASP A CA 1
ATOM 1349 C C . ASP A 1 184 ? 6.864 -26.893 1.165 1.00 93.62 184 ASP A C 1
ATOM 1351 O O . ASP A 1 184 ? 7.702 -27.614 0.623 1.00 93.62 184 ASP A O 1
ATOM 1355 N N . GLU A 1 185 ? 5.601 -26.836 0.734 1.00 93.94 185 GLU A N 1
ATOM 1356 C CA . GLU A 1 185 ? 5.058 -27.633 -0.376 1.00 93.94 185 GLU A CA 1
ATOM 1357 C C . GLU A 1 185 ? 5.041 -26.872 -1.718 1.00 93.94 185 GLU A C 1
ATOM 1359 O O . GLU A 1 185 ? 4.559 -27.392 -2.727 1.00 93.94 185 GLU A O 1
ATOM 1364 N N . GLY A 1 186 ? 5.587 -25.650 -1.757 1.00 95.06 186 GLY A N 1
ATOM 1365 C CA . GLY A 1 186 ? 5.620 -24.785 -2.938 1.00 95.06 186 GLY A CA 1
ATOM 1366 C C . GLY A 1 186 ? 4.759 -23.528 -2.797 1.00 95.06 186 GLY A C 1
ATOM 1367 O O . GLY A 1 186 ? 4.539 -23.026 -1.700 1.00 95.06 186 GLY A O 1
ATOM 1368 N N . ALA A 1 187 ? 4.318 -22.969 -3.927 1.00 95.50 187 ALA A N 1
ATOM 1369 C CA . ALA A 1 187 ? 3.605 -21.693 -3.944 1.00 95.50 187 ALA A CA 1
ATOM 1370 C C . ALA A 1 187 ? 2.156 -21.821 -3.440 1.00 95.50 187 ALA A C 1
ATOM 1372 O O . ALA A 1 187 ? 1.334 -22.481 -4.080 1.00 95.50 187 ALA A O 1
ATOM 1373 N N . GLU A 1 188 ? 1.817 -21.097 -2.379 1.00 96.25 188 GLU A N 1
ATOM 1374 C CA . GLU A 1 188 ? 0.487 -21.046 -1.761 1.00 96.25 188 GLU A CA 1
ATOM 1375 C C . GLU A 1 188 ? -0.067 -19.615 -1.712 1.00 96.25 188 GLU A C 1
ATOM 1377 O O . GLU A 1 188 ? 0.661 -18.646 -1.939 1.00 96.25 188 GLU A O 1
ATOM 1382 N N . ASP A 1 189 ? -1.367 -19.490 -1.442 1.00 95.69 189 ASP A N 1
ATOM 1383 C CA . ASP A 1 189 ? -1.983 -18.208 -1.095 1.00 95.69 189 ASP A CA 1
ATOM 1384 C C . ASP A 1 189 ? -1.673 -17.889 0.375 1.00 95.69 189 ASP A C 1
ATOM 1386 O O . ASP A 1 189 ? -1.815 -18.756 1.250 1.00 95.69 189 ASP A O 1
ATOM 1390 N N . TYR A 1 190 ? -1.251 -16.654 0.648 1.00 95.44 190 TYR A N 1
ATOM 1391 C CA . TYR A 1 190 ? -0.970 -16.195 2.008 1.00 95.44 190 TYR A CA 1
ATOM 1392 C C . TYR A 1 190 ? -2.244 -15.695 2.691 1.00 95.44 190 TYR A C 1
ATOM 1394 O O . TYR A 1 190 ? -2.661 -16.285 3.714 1.00 95.44 190 TYR A O 1
#

Sequence (190 aa):
MRRVTILASAAVLLGVATACTEPMPPSPPSSGPPATLSPAPEPSPTNSPTPPLEESTMPSSLPPVSQPTPQGGPWQKVDATLTSPDEARALTAVPESLRAFLAARIGHEDEAGCTMTEVDLRGVHPDGFAFGTEDTSCGGAHTVWGITEGRWEYIVQFQDAMPCEYLRQNDVPRGVPGLRCVGDEGAEDY

Secondary structure (DSSP, 8-state):
---------------------PPPPPPPP------------PPP-----PPP-----S-TTSPP-PPPPP---PPEEEEEEE-SHHHHHH-TTS-HHHHHHHHTTBT-B-TTS-BEEEEEEEEEETTTEEEEEEEETTEEEEEEEEEETTEEEEEEEESSPPBHHHHHHTTPPS--TT-EEEETTEEEE-

pLDDT: mean 81.89, std 20.47, range [40.66, 98.62]

Foldseek 3Di:
DDDDDDDDDDDDDDDDDDDDDDDDDDDDDDDDDDDDDDDDDDDDPPPDPDDPPPPPDQPPPQDFADQDDDPWDAWDFQFDKDQALVSLCPRPVDDNQRSNVVSSQRQDADPVRKHFGMWGWTTDTPRFKTWTKIQIPVGIWTFIWGRDPRHIDTQDTGHDAAAPVSCVVSVNHFNHPPRWHQYPVGIDGD